Protein AF-A0A922SCB3-F1 (afdb_monomer_lite)

Sequence (216 aa):
MMEVDSVHSTIEQYIKPPIFAPSDYITRIRQARPQKPYDVKSIHYDFFLNFEEMESNLKSIRPGKKKGDPVVVDIRGLKYLSDGSVFYRLRHVDEWSVLPQRRNNQRNGLVSPNRLYRSPLKITESKFKHLQELKMFYPEGLREQIHWLNTTYDVKEIVITENGVPTLEDGLVDIVRLDYYKEYLEQVLLAINDGINVTGYTAWTLMDNFEWLGGY

Structure (mmCIF, N/CA/C/O backbone):
data_AF-A0A922SCB3-F1
#
_entry.id   AF-A0A922SCB3-F1
#
loop_
_atom_site.group_PDB
_atom_site.id
_atom_site.type_symbol
_atom_site.label_atom_id
_atom_site.label_alt_id
_atom_site.label_comp_id
_atom_site.label_asym_id
_atom_site.label_entity_id
_atom_site.label_seq_id
_atom_site.pdbx_PDB_ins_code
_atom_site.Cartn_x
_atom_site.Cartn_y
_atom_site.Cartn_z
_atom_site.occupancy
_atom_site.B_iso_or_equiv
_atom_site.auth_seq_id
_atom_site.auth_comp_id
_atom_site.auth_asym_id
_atom_site.auth_atom_id
_atom_site.pdbx_PDB_model_num
ATOM 1 N N . MET A 1 1 ? -8.878 -4.358 -12.048 1.00 32.03 1 MET A N 1
ATOM 2 C CA . MET A 1 1 ? -9.365 -5.616 -11.456 1.00 32.03 1 MET A CA 1
ATOM 3 C C . MET A 1 1 ? -8.122 -6.273 -10.898 1.00 32.03 1 MET A C 1
ATOM 5 O O . MET A 1 1 ? -7.275 -6.671 -11.681 1.00 32.03 1 MET A O 1
ATOM 9 N N . MET A 1 2 ? -7.920 -6.132 -9.592 1.00 29.28 2 MET A N 1
ATOM 10 C CA . MET A 1 2 ? -6.733 -6.599 -8.879 1.00 29.28 2 MET A CA 1
ATOM 11 C C . MET A 1 2 ? -7.151 -7.930 -8.257 1.00 29.28 2 MET A C 1
ATOM 13 O O . MET A 1 2 ? -8.033 -7.939 -7.401 1.00 29.28 2 MET A O 1
ATOM 17 N N . GLU A 1 3 ? -6.646 -9.039 -8.792 1.00 37.22 3 GLU A N 1
ATOM 18 C CA . GLU A 1 3 ? -6.777 -10.346 -8.149 1.00 37.22 3 GLU A CA 1
ATOM 19 C C . GLU A 1 3 ? -5.811 -10.346 -6.965 1.00 37.22 3 GLU A C 1
ATOM 21 O O . GLU A 1 3 ? -4.601 -10.215 -7.134 1.00 37.22 3 GLU A O 1
ATOM 26 N N . VAL A 1 4 ? -6.374 -10.371 -5.760 1.00 41.41 4 VAL A N 1
ATOM 27 C CA . VAL A 1 4 ? -5.630 -10.529 -4.513 1.00 41.41 4 VAL A CA 1
ATOM 28 C C . VAL A 1 4 ? -5.537 -12.031 -4.267 1.00 41.41 4 VAL A C 1
ATOM 30 O O . VAL A 1 4 ? -6.466 -12.629 -3.727 1.00 41.41 4 VAL A O 1
ATOM 33 N N . ASP A 1 5 ? -4.444 -12.648 -4.710 1.00 44.25 5 ASP A N 1
ATOM 34 C CA . ASP A 1 5 ? -4.124 -14.035 -4.370 1.00 44.25 5 ASP A CA 1
ATOM 35 C C . ASP A 1 5 ? -3.507 -14.065 -2.967 1.00 44.25 5 ASP A C 1
ATOM 37 O O . ASP A 1 5 ? -2.291 -14.036 -2.780 1.00 44.25 5 ASP A O 1
ATOM 41 N N . SER A 1 6 ? -4.370 -14.107 -1.950 1.00 41.56 6 SER A N 1
ATOM 42 C CA . SER A 1 6 ? -3.938 -14.415 -0.590 1.00 41.56 6 SER A CA 1
ATOM 43 C C . SER A 1 6 ? -3.593 -15.901 -0.507 1.00 41.56 6 SER A C 1
ATOM 45 O O . SER A 1 6 ? -4.468 -16.766 -0.447 1.00 41.56 6 SER A O 1
ATOM 47 N N . VAL A 1 7 ? -2.296 -16.204 -0.446 1.00 46.59 7 VAL A N 1
ATOM 48 C CA . VAL A 1 7 ? -1.763 -17.557 -0.196 1.00 46.59 7 VAL A CA 1
ATOM 49 C C . VAL A 1 7 ? -2.039 -18.029 1.254 1.00 46.59 7 VAL A C 1
ATOM 51 O O . VAL A 1 7 ? -1.611 -19.107 1.650 1.00 46.59 7 VAL A O 1
ATOM 54 N N . HIS A 1 8 ? -2.789 -17.257 2.053 1.00 39.66 8 HIS A N 1
ATOM 55 C CA . HIS A 1 8 ? -2.969 -17.458 3.498 1.00 39.66 8 HIS A CA 1
ATOM 56 C C . HIS A 1 8 ? -4.421 -17.698 3.939 1.00 39.66 8 HIS A C 1
ATOM 58 O O . HIS A 1 8 ? -4.745 -17.569 5.118 1.00 39.66 8 HIS A O 1
ATOM 64 N N . SER A 1 9 ? -5.313 -18.104 3.032 1.00 38.28 9 SER A N 1
ATOM 65 C CA . SER A 1 9 ? -6.638 -18.588 3.442 1.00 38.28 9 SER A CA 1
ATOM 66 C C . SER A 1 9 ? -6.521 -19.963 4.110 1.00 38.28 9 SER A C 1
ATOM 68 O O . SER A 1 9 ? -6.635 -21.001 3.457 1.00 38.28 9 SER A O 1
ATOM 70 N N . THR A 1 10 ? -6.298 -19.980 5.425 1.00 42.06 10 THR A N 1
ATOM 71 C CA . THR A 1 10 ? -6.393 -21.179 6.265 1.00 42.06 10 THR A CA 1
ATOM 72 C C . THR A 1 10 ? -7.851 -21.638 6.319 1.00 42.06 10 THR A C 1
ATOM 74 O O . THR A 1 10 ? -8.613 -21.282 7.213 1.00 42.06 10 THR A O 1
ATOM 77 N N . ILE A 1 11 ? -8.264 -22.421 5.325 1.00 40.19 11 ILE A N 1
ATOM 78 C CA . ILE A 1 11 ? -9.485 -23.220 5.388 1.00 40.19 11 ILE A CA 1
ATOM 79 C C . ILE A 1 11 ? -9.114 -24.507 6.122 1.00 40.19 11 ILE A C 1
ATOM 81 O O . ILE A 1 11 ? -8.539 -25.426 5.538 1.00 40.19 11 ILE A O 1
ATOM 85 N N . GLU A 1 12 ? -9.452 -24.590 7.409 1.00 40.84 12 GLU A N 1
ATOM 86 C CA . GLU A 1 12 ? -9.517 -25.875 8.102 1.00 40.84 12 GLU A CA 1
ATOM 87 C C . GLU A 1 12 ? -10.690 -26.681 7.529 1.00 40.84 12 GLU A C 1
ATOM 89 O O . GLU A 1 12 ? -11.824 -26.642 8.002 1.00 40.84 12 GLU A O 1
ATOM 94 N N . GLN A 1 13 ? -10.416 -27.428 6.466 1.0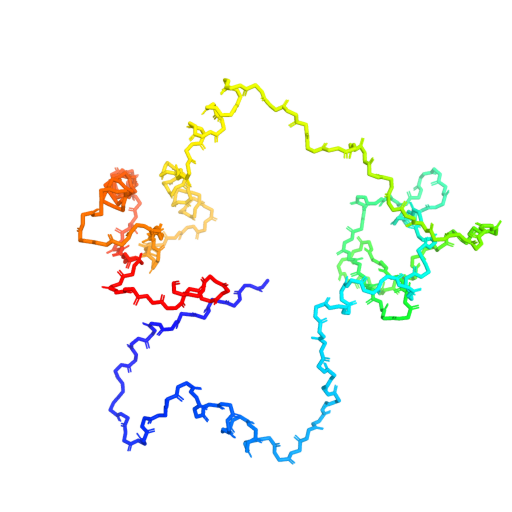0 41.62 13 GLN A N 1
ATOM 95 C CA . GLN A 1 13 ? -11.192 -28.606 6.118 1.00 41.62 13 GLN A CA 1
ATOM 96 C C . GLN A 1 13 ? -10.341 -29.830 6.442 1.00 41.62 13 GLN A C 1
ATOM 98 O O . GLN A 1 13 ? -9.153 -29.885 6.127 1.00 41.62 13 GLN A O 1
ATOM 103 N N . TYR A 1 14 ? -10.959 -30.845 7.044 1.00 49.03 14 TYR A N 1
ATOM 104 C CA . TYR A 1 14 ? -10.397 -32.192 7.103 1.00 49.03 14 TYR A CA 1
ATOM 105 C C . TYR A 1 14 ? -10.276 -32.740 5.669 1.00 49.03 14 TYR A C 1
ATOM 107 O O . TYR A 1 14 ? -11.168 -33.416 5.154 1.00 49.03 14 TYR A O 1
ATOM 115 N N . ILE A 1 15 ? -9.180 -32.402 4.994 1.00 45.28 15 ILE A N 1
ATOM 116 C CA . ILE A 1 15 ? -8.905 -32.756 3.604 1.00 45.28 15 ILE A CA 1
ATOM 117 C C . ILE A 1 15 ? -8.171 -34.103 3.604 1.00 45.28 15 ILE A C 1
ATOM 119 O O . ILE A 1 15 ? -7.000 -34.208 3.947 1.00 45.28 15 ILE A O 1
ATOM 123 N N . LYS A 1 16 ? -8.903 -35.163 3.238 1.00 55.91 16 LYS A N 1
ATOM 124 C CA . LYS A 1 16 ? -8.379 -36.517 2.991 1.00 55.91 16 LYS A CA 1
ATOM 125 C C . LYS A 1 16 ? -7.638 -36.757 1.648 1.00 55.91 16 LYS A C 1
ATOM 127 O O . LYS A 1 16 ? -7.129 -37.869 1.508 1.00 55.91 16 LYS A O 1
ATOM 132 N N . PRO A 1 17 ? -7.562 -35.864 0.635 1.00 62.84 17 PRO A N 1
ATOM 133 C CA . PRO A 1 17 ? -6.694 -36.112 -0.525 1.00 62.84 17 PRO A CA 1
ATOM 134 C C . PRO A 1 17 ? -5.213 -35.763 -0.271 1.00 62.84 17 PRO A C 1
ATOM 136 O O . PRO A 1 17 ? -4.902 -35.029 0.666 1.00 62.84 17 PRO A O 1
ATOM 139 N N . PRO A 1 18 ? -4.289 -36.283 -1.103 1.00 65.81 18 PRO A N 1
ATOM 140 C CA . PRO A 1 18 ? -2.866 -35.974 -0.998 1.00 65.81 18 PRO A CA 1
ATOM 141 C C . PRO A 1 18 ? -2.610 -34.472 -1.156 1.00 65.81 18 PRO A C 1
ATOM 143 O O . PRO A 1 18 ? -3.119 -33.835 -2.078 1.00 65.81 18 PRO A O 1
ATOM 146 N N . ILE A 1 19 ? -1.798 -33.931 -0.249 1.00 66.12 19 ILE A N 1
ATOM 147 C CA . ILE A 1 19 ? -1.272 -32.569 -0.318 1.00 66.12 19 ILE A CA 1
ATOM 148 C C . ILE A 1 19 ? -0.323 -32.506 -1.518 1.00 66.12 19 ILE A C 1
ATOM 150 O O . ILE A 1 19 ? 0.625 -33.286 -1.601 1.00 66.12 19 ILE A O 1
ATOM 154 N N . PHE A 1 20 ? -0.598 -31.599 -2.453 1.00 71.38 20 PHE A N 1
ATOM 155 C CA . PHE A 1 20 ? 0.234 -31.361 -3.631 1.00 71.38 20 PHE A CA 1
ATOM 156 C C . PHE A 1 20 ? 1.098 -30.123 -3.408 1.00 71.38 20 PHE A C 1
ATOM 158 O O . PHE A 1 20 ? 0.595 -29.086 -2.970 1.00 71.38 20 PHE A O 1
ATOM 165 N N . ALA A 1 21 ? 2.388 -30.220 -3.723 1.00 73.50 21 ALA A N 1
ATOM 166 C CA . ALA A 1 21 ? 3.291 -29.080 -3.660 1.00 73.50 21 ALA A CA 1
ATOM 167 C C . ALA A 1 21 ? 2.988 -28.092 -4.807 1.00 7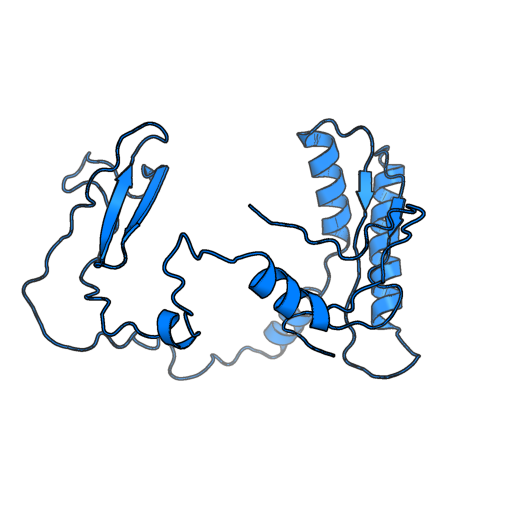3.50 21 ALA A C 1
ATOM 169 O O . ALA A 1 21 ? 2.479 -28.507 -5.852 1.00 73.50 21 ALA A O 1
ATOM 170 N N . PRO A 1 22 ? 3.346 -26.799 -4.688 1.00 62.66 22 PRO A N 1
ATOM 171 C CA . PRO A 1 22 ? 3.237 -25.825 -5.782 1.00 62.66 22 PRO A CA 1
ATOM 172 C C . PRO A 1 22 ? 3.839 -26.312 -7.115 1.00 62.66 22 PRO A C 1
ATOM 174 O O . PRO A 1 22 ? 3.299 -26.033 -8.185 1.00 62.66 22 PRO A O 1
ATOM 177 N N . SER A 1 23 ? 4.899 -27.127 -7.064 1.00 70.94 23 SER A N 1
ATOM 178 C CA . SER A 1 23 ? 5.498 -27.774 -8.240 1.00 70.94 23 SER A CA 1
ATOM 179 C C . SER A 1 23 ? 4.559 -28.753 -8.958 1.00 70.94 23 SER A C 1
ATOM 181 O O . SER A 1 23 ? 4.623 -28.894 -10.181 1.00 70.94 23 SER A O 1
ATOM 183 N N . ASP A 1 24 ? 3.655 -29.406 -8.229 1.00 73.38 24 ASP A N 1
ATOM 184 C CA . ASP A 1 24 ? 2.724 -30.400 -8.769 1.00 73.38 24 ASP A CA 1
ATOM 185 C C . ASP A 1 24 ? 1.542 -29.751 -9.510 1.00 73.38 24 ASP A C 1
ATOM 187 O O . ASP A 1 24 ? 0.961 -30.360 -10.418 1.00 73.38 24 ASP A O 1
ATOM 191 N N . TYR A 1 25 ? 1.203 -28.498 -9.179 1.00 65.94 25 TYR A N 1
ATOM 192 C CA . TYR A 1 25 ? 0.066 -27.781 -9.768 1.00 65.94 25 TYR A CA 1
ATOM 193 C C . TYR A 1 25 ? 0.217 -27.566 -11.274 1.00 65.94 25 TYR A C 1
ATOM 195 O O . TYR A 1 25 ? -0.754 -27.730 -12.014 1.00 65.94 25 TYR A O 1
ATOM 203 N N . ILE A 1 26 ? 1.427 -27.283 -11.766 1.00 69.50 26 ILE A N 1
ATOM 204 C CA . ILE A 1 26 ? 1.679 -27.093 -13.205 1.00 69.50 26 ILE A CA 1
ATOM 205 C C . ILE A 1 26 ? 1.314 -28.362 -13.983 1.00 69.50 26 ILE A C 1
ATOM 207 O O . ILE A 1 26 ? 0.630 -28.308 -15.010 1.00 69.50 26 ILE A O 1
ATOM 211 N N . THR A 1 27 ? 1.745 -29.517 -13.479 1.00 75.81 27 THR A N 1
ATOM 212 C CA . THR A 1 27 ? 1.485 -30.820 -14.097 1.00 75.81 27 THR A CA 1
ATOM 213 C C . THR A 1 27 ? -0.005 -31.143 -14.070 1.00 75.81 27 THR A C 1
ATOM 215 O O . THR A 1 27 ? -0.556 -31.580 -15.082 1.00 75.81 27 THR A O 1
ATOM 218 N N . ARG A 1 28 ? -0.691 -30.853 -12.959 1.00 75.12 28 ARG A N 1
ATOM 219 C CA . ARG A 1 28 ? -2.134 -31.088 -12.819 1.00 75.12 28 ARG A CA 1
ATOM 220 C C . ARG A 1 28 ? -2.979 -30.168 -13.690 1.00 75.12 28 ARG A C 1
ATOM 222 O O . ARG A 1 28 ? -3.885 -30.660 -14.351 1.00 75.12 28 ARG A O 1
ATOM 229 N N . ILE A 1 29 ? -2.656 -28.878 -13.778 1.00 67.06 29 ILE A N 1
ATOM 230 C CA . ILE A 1 29 ? -3.350 -27.924 -14.660 1.00 67.06 29 ILE A CA 1
ATOM 231 C C . ILE A 1 29 ? -3.194 -28.338 -16.129 1.00 67.06 29 ILE A C 1
ATOM 233 O O . ILE A 1 29 ? -4.140 -28.232 -16.911 1.00 67.06 29 ILE A O 1
ATOM 237 N N . ARG A 1 30 ? -2.019 -28.854 -16.509 1.00 65.88 30 ARG A N 1
ATOM 238 C CA . ARG A 1 30 ? -1.774 -29.390 -17.857 1.00 65.88 30 ARG A CA 1
ATOM 239 C C . ARG A 1 30 ? -2.559 -30.679 -18.119 1.00 65.88 30 ARG A C 1
ATOM 241 O O . ARG A 1 30 ? -3.146 -30.804 -19.187 1.00 65.88 30 ARG A O 1
ATOM 248 N N . GLN A 1 31 ? -2.608 -31.604 -17.159 1.00 75.19 31 GLN A N 1
ATOM 249 C CA . GLN A 1 31 ? -3.357 -32.866 -17.275 1.00 75.19 31 GLN A CA 1
ATOM 250 C C . GLN A 1 31 ? -4.880 -32.664 -17.261 1.00 75.19 31 GLN A C 1
ATOM 252 O O . GLN A 1 31 ? -5.597 -33.356 -17.977 1.00 75.19 31 GLN A O 1
ATOM 257 N N . ALA A 1 32 ? -5.376 -31.697 -16.488 1.00 70.50 32 ALA A N 1
ATOM 258 C CA . ALA A 1 32 ? -6.795 -31.357 -16.397 1.00 70.50 32 ALA A CA 1
ATOM 259 C C . ALA A 1 32 ? -7.334 -30.630 -17.644 1.00 70.50 32 ALA A C 1
ATOM 261 O O . ALA A 1 32 ? -8.543 -30.436 -17.757 1.00 70.50 32 ALA A O 1
ATOM 262 N N . ARG A 1 33 ? -6.469 -30.240 -18.595 1.00 66.38 33 ARG A N 1
ATOM 263 C CA . ARG A 1 33 ? -6.849 -29.600 -19.868 1.00 66.38 33 ARG A CA 1
ATOM 264 C C . ARG A 1 33 ? -6.588 -30.526 -21.070 1.00 66.38 33 ARG A C 1
ATOM 266 O O . ARG A 1 33 ? -5.654 -30.281 -21.834 1.00 66.38 33 ARG A O 1
ATOM 273 N N . PRO A 1 34 ? -7.408 -31.575 -21.277 1.00 61.41 34 PRO A N 1
ATOM 274 C CA . PRO A 1 34 ? -7.235 -32.526 -22.379 1.00 61.41 34 PRO A CA 1
ATOM 275 C C . PRO A 1 34 ? -7.519 -31.924 -23.765 1.00 61.41 34 PRO A C 1
ATOM 277 O O . PRO A 1 34 ? -6.973 -32.396 -24.757 1.00 61.41 34 PRO A O 1
ATOM 280 N N . GLN A 1 35 ? -8.321 -30.859 -23.850 1.00 66.81 35 GLN A N 1
ATOM 281 C CA . GLN A 1 35 ? -8.461 -30.045 -25.058 1.00 66.81 35 GLN A CA 1
ATOM 282 C C . GLN A 1 35 ? -8.060 -28.605 -24.754 1.00 66.81 35 GLN A C 1
ATOM 284 O O . GLN A 1 35 ? -8.399 -28.067 -23.700 1.00 66.81 35 GLN A O 1
ATOM 289 N N . LYS A 1 36 ? -7.324 -27.986 -25.681 1.00 65.25 36 LYS A N 1
ATOM 290 C CA . LYS A 1 36 ? -6.951 -26.570 -25.633 1.00 65.25 36 LYS A CA 1
ATOM 291 C C . LYS A 1 36 ? -7.960 -25.790 -26.489 1.00 65.25 36 LYS A C 1
ATOM 293 O O . LYS A 1 36 ? -7.750 -25.700 -27.693 1.00 65.25 36 LYS A O 1
ATOM 298 N N . PRO A 1 37 ? -9.052 -25.245 -25.919 1.00 63.94 37 PRO A N 1
ATOM 299 C CA . PRO A 1 37 ? -10.030 -24.462 -26.683 1.00 63.94 37 PRO A CA 1
ATOM 300 C C . PRO A 1 37 ? -9.473 -23.125 -27.198 1.00 63.94 37 PRO A C 1
ATOM 302 O O . PRO A 1 37 ? -10.139 -22.440 -27.969 1.00 63.94 37 PRO A O 1
ATOM 305 N N . TYR A 1 38 ? -8.260 -22.755 -26.783 1.00 55.78 38 TYR A N 1
ATOM 306 C CA . TYR A 1 38 ? -7.607 -21.506 -27.140 1.00 55.78 38 TYR A CA 1
ATOM 307 C C . TYR A 1 38 ? -6.194 -21.778 -27.651 1.00 55.78 38 TYR A C 1
ATOM 309 O O . TYR A 1 38 ? -5.462 -22.593 -27.080 1.00 55.78 38 TYR A O 1
ATOM 317 N N . ASP A 1 39 ? -5.811 -21.059 -28.702 1.00 64.19 39 ASP A N 1
ATOM 318 C CA . ASP A 1 39 ? -4.424 -20.962 -29.143 1.00 64.19 39 ASP A CA 1
ATOM 319 C C . ASP A 1 39 ? -3.660 -20.084 -28.140 1.00 64.19 39 ASP A C 1
ATOM 321 O O . ASP A 1 39 ? -3.868 -18.872 -28.062 1.00 64.19 39 ASP A O 1
ATOM 325 N N . VAL A 1 40 ? -2.841 -20.709 -27.291 1.00 53.09 40 VAL A N 1
ATOM 326 C CA . VAL A 1 40 ? -2.058 -20.009 -26.266 1.00 53.09 40 VAL A CA 1
ATOM 327 C C . VAL A 1 40 ? -0.682 -19.714 -26.837 1.00 53.09 40 VAL A C 1
ATOM 329 O O . VAL A 1 40 ? 0.163 -20.605 -26.934 1.00 53.09 40 VAL A O 1
ATOM 332 N N . LYS A 1 41 ? -0.444 -18.448 -27.176 1.00 68.31 41 LYS A N 1
ATOM 333 C CA . LYS A 1 41 ? 0.880 -17.955 -27.556 1.00 68.31 41 LYS A CA 1
ATOM 334 C C . LYS A 1 41 ? 1.613 -17.495 -26.301 1.00 68.31 41 LYS A C 1
ATOM 336 O O . LYS A 1 41 ? 1.152 -16.590 -25.612 1.00 68.31 41 LYS A O 1
ATOM 341 N N . SER A 1 42 ? 2.737 -18.133 -25.988 1.00 54.53 42 SER A N 1
ATOM 342 C CA . SER A 1 42 ? 3.625 -17.679 -24.919 1.00 54.53 42 SER A CA 1
ATOM 343 C C . SER A 1 42 ? 4.335 -16.412 -25.372 1.00 54.53 42 SER A C 1
ATOM 345 O O . SER A 1 42 ? 5.102 -16.427 -26.331 1.00 54.53 42 SER A O 1
ATOM 347 N N . ILE A 1 43 ? 4.040 -15.315 -24.687 1.00 60.88 43 ILE A N 1
ATOM 348 C CA . ILE A 1 43 ? 4.601 -14.002 -24.969 1.00 60.88 43 ILE A CA 1
ATOM 349 C C . ILE A 1 43 ? 5.812 -13.799 -24.051 1.00 60.88 43 ILE A C 1
ATOM 351 O O . ILE A 1 43 ? 5.693 -13.946 -22.838 1.00 60.88 43 ILE A O 1
ATOM 355 N N . HIS A 1 44 ? 6.975 -13.491 -24.625 1.00 68.44 44 HIS A N 1
ATOM 356 C CA . HIS A 1 44 ? 8.193 -13.161 -23.876 1.00 68.44 44 HIS A CA 1
ATOM 357 C C . HIS A 1 44 ? 8.282 -11.647 -23.631 1.00 68.44 44 HIS A C 1
ATOM 359 O O . HIS A 1 44 ? 7.632 -10.890 -24.346 1.00 68.44 44 HIS A O 1
ATOM 365 N N . TYR A 1 45 ? 9.086 -11.173 -22.670 1.00 56.34 45 TYR A N 1
ATOM 366 C CA . TYR A 1 45 ? 9.192 -9.728 -22.393 1.00 56.34 45 TYR A CA 1
ATOM 367 C C . TYR A 1 45 ? 9.616 -8.924 -23.640 1.00 56.34 45 TYR A C 1
ATOM 369 O O . TYR A 1 45 ? 9.130 -7.816 -23.858 1.00 56.34 45 TYR A O 1
ATOM 377 N N . ASP A 1 46 ? 10.425 -9.539 -24.508 1.00 66.69 46 ASP A N 1
ATOM 378 C CA . ASP A 1 46 ? 10.852 -8.991 -25.799 1.00 66.69 46 ASP A CA 1
ATOM 379 C C . ASP A 1 46 ? 9.684 -8.646 -26.727 1.00 66.69 46 ASP A C 1
ATOM 381 O O . ASP A 1 46 ? 9.801 -7.746 -27.548 1.00 66.69 46 ASP A O 1
ATOM 385 N N . PHE A 1 47 ? 8.531 -9.303 -26.586 1.00 68.69 47 PHE A N 1
ATOM 386 C CA . PHE A 1 47 ? 7.325 -8.949 -27.336 1.00 68.69 47 PHE A CA 1
ATOM 387 C C . PHE A 1 47 ? 6.833 -7.541 -26.998 1.00 68.69 47 PHE A C 1
ATOM 389 O O . PHE A 1 47 ? 6.418 -6.808 -27.887 1.00 68.69 47 PHE A O 1
ATOM 396 N N . PHE A 1 48 ? 6.909 -7.142 -25.726 1.00 54.16 48 PHE A N 1
ATOM 397 C CA . PHE A 1 48 ? 6.538 -5.792 -25.292 1.00 54.16 48 PHE A CA 1
ATOM 398 C C . PHE A 1 48 ? 7.605 -4.749 -25.650 1.00 54.16 48 PHE A C 1
ATOM 400 O O . PHE A 1 48 ? 7.343 -3.551 -25.564 1.00 54.16 48 PHE A O 1
ATOM 407 N N . LEU A 1 49 ? 8.801 -5.204 -26.036 1.00 58.19 49 LEU A N 1
ATOM 408 C CA . LEU A 1 49 ? 9.908 -4.371 -26.501 1.00 58.19 49 LEU A CA 1
ATOM 409 C C . LEU A 1 49 ? 10.038 -4.356 -28.031 1.00 58.19 49 LEU A C 1
ATOM 411 O O . LEU A 1 49 ? 10.765 -3.520 -28.570 1.00 58.19 49 LEU A O 1
ATOM 415 N N . ASN A 1 50 ? 9.336 -5.247 -28.737 1.00 58.44 50 ASN A N 1
ATOM 416 C CA . ASN A 1 50 ? 9.317 -5.297 -30.189 1.00 58.44 50 ASN A CA 1
ATOM 417 C C . ASN A 1 50 ? 8.339 -4.249 -30.734 1.00 58.44 50 ASN A C 1
ATOM 419 O O . ASN A 1 50 ? 7.166 -4.508 -30.995 1.00 58.44 50 ASN A O 1
ATOM 423 N N . PHE A 1 51 ? 8.863 -3.041 -30.914 1.00 57.25 51 PHE A N 1
ATOM 424 C CA . PHE A 1 51 ? 8.168 -1.937 -31.567 1.00 57.25 51 PHE A CA 1
ATOM 425 C C . PHE A 1 51 ? 8.368 -1.926 -33.091 1.00 57.25 51 PHE A C 1
ATOM 427 O O . PHE A 1 51 ? 7.953 -0.965 -33.735 1.00 57.25 51 PHE A O 1
ATOM 434 N N . GLU A 1 52 ? 9.000 -2.949 -33.683 1.00 57.38 52 GLU A N 1
ATOM 435 C CA . GLU A 1 52 ? 9.286 -2.985 -35.126 1.00 57.38 52 GLU A CA 1
ATOM 436 C C . GLU A 1 52 ? 7.998 -3.062 -35.957 1.00 57.38 52 GLU A C 1
ATOM 438 O O . GLU A 1 52 ? 7.911 -2.437 -37.013 1.00 57.38 52 GLU A O 1
ATOM 443 N N . GLU A 1 53 ? 6.972 -3.752 -35.444 1.00 52.00 53 GLU A N 1
ATOM 444 C CA . GLU A 1 53 ? 5.633 -3.824 -36.051 1.00 52.00 53 GLU A CA 1
ATOM 445 C C . GLU A 1 53 ? 4.702 -2.680 -35.619 1.00 52.00 53 GLU A C 1
ATOM 447 O O . GLU A 1 53 ? 3.650 -2.474 -36.229 1.00 52.00 53 GLU A O 1
ATOM 452 N N . MET A 1 54 ? 5.075 -1.885 -34.604 1.00 52.16 54 MET A N 1
ATOM 453 C CA . MET A 1 54 ? 4.385 -0.622 -34.341 1.00 52.16 54 MET A CA 1
ATOM 454 C C . MET A 1 54 ? 4.790 0.370 -35.432 1.00 52.16 54 MET A C 1
ATOM 456 O O . MET A 1 54 ? 5.661 1.221 -35.239 1.00 52.16 54 MET A O 1
ATOM 460 N N . GLU A 1 55 ? 4.091 0.316 -36.569 1.00 53.41 55 GLU A N 1
ATOM 461 C CA . GLU A 1 55 ? 3.959 1.449 -37.484 1.00 53.41 55 GLU A CA 1
ATOM 462 C C . GLU A 1 55 ? 3.312 2.617 -36.717 1.00 53.41 55 GLU A C 1
ATOM 464 O O . GLU A 1 55 ? 2.114 2.900 -36.788 1.00 53.41 55 GLU A O 1
ATOM 469 N N . SER A 1 56 ? 4.118 3.294 -35.906 1.00 54.94 56 SER A N 1
ATOM 470 C CA . SER A 1 56 ? 3.730 4.373 -35.010 1.00 54.94 56 SER A CA 1
ATOM 471 C C . SER A 1 56 ? 3.470 5.653 -35.806 1.00 54.94 56 SER A C 1
ATOM 473 O O . SER A 1 56 ? 4.198 6.637 -35.744 1.00 54.94 56 SER A O 1
ATOM 475 N N . ASN A 1 57 ? 2.365 5.665 -36.549 1.00 56.69 57 ASN A N 1
ATOM 476 C CA . ASN A 1 57 ? 1.859 6.856 -37.232 1.00 56.69 57 ASN A CA 1
ATOM 477 C C . ASN A 1 57 ? 0.714 7.550 -36.464 1.00 56.69 57 ASN A C 1
ATOM 479 O O . ASN A 1 57 ? 0.177 8.563 -36.919 1.00 56.69 57 ASN A O 1
ATOM 483 N N . LEU A 1 58 ? 0.350 7.066 -35.271 1.00 58.06 58 LEU A N 1
ATOM 484 C CA . LEU A 1 58 ? -0.648 7.697 -34.403 1.00 58.06 58 LEU A CA 1
ATOM 485 C C . LEU A 1 58 ? -0.026 8.832 -33.576 1.00 58.06 58 LEU A C 1
ATOM 487 O O . LEU A 1 58 ? 0.300 8.685 -32.405 1.00 58.06 58 LEU A O 1
ATOM 491 N N . LYS A 1 59 ? 0.096 10.017 -34.187 1.00 61.84 59 LYS A N 1
ATOM 492 C CA . LYS A 1 59 ? 0.522 11.247 -33.483 1.00 61.84 59 LYS A CA 1
ATOM 493 C C . LYS A 1 59 ? -0.501 11.766 -32.467 1.00 61.84 59 LYS A C 1
ATOM 495 O O . LYS A 1 59 ? -0.180 12.649 -31.677 1.00 61.84 59 LYS A O 1
ATOM 500 N N . SER A 1 60 ? -1.754 11.318 -32.541 1.00 72.69 60 SER A N 1
ATOM 501 C CA . SER A 1 60 ? -2.831 11.834 -31.701 1.00 72.69 60 SER A CA 1
ATOM 502 C C . SER A 1 60 ? -3.933 10.805 -31.510 1.00 72.69 60 SER A C 1
ATOM 504 O O . SER A 1 60 ? -4.348 10.155 -32.465 1.00 72.69 60 SER A O 1
ATOM 506 N N . ILE A 1 61 ? -4.445 10.737 -30.282 1.00 81.25 61 ILE A N 1
ATOM 507 C CA . ILE A 1 61 ? -5.640 9.972 -29.911 1.00 81.25 61 ILE A CA 1
ATOM 508 C C . ILE A 1 61 ? -6.914 10.824 -29.942 1.00 81.25 61 ILE A C 1
ATOM 510 O O . ILE A 1 61 ? -7.926 10.459 -29.356 1.00 81.25 61 ILE A O 1
ATOM 514 N N . ARG A 1 62 ? -6.874 11.997 -30.587 1.00 84.88 62 ARG A N 1
ATOM 515 C CA . ARG A 1 62 ? -8.018 12.907 -30.652 1.00 84.88 62 ARG A CA 1
ATOM 516 C C . ARG A 1 62 ? -9.117 12.333 -31.564 1.00 84.88 62 ARG A C 1
ATOM 518 O O . ARG A 1 62 ? -8.844 12.116 -32.744 1.00 84.88 62 ARG A O 1
ATOM 525 N N . PRO A 1 63 ? -10.360 12.176 -31.073 1.00 84.81 63 PRO A N 1
ATOM 526 C CA . PRO A 1 63 ? -11.482 11.717 -31.894 1.00 84.81 63 PRO A CA 1
ATOM 527 C C . PRO A 1 63 ? -11.888 12.710 -32.988 1.00 84.81 63 PRO A C 1
ATOM 529 O O . PRO A 1 63 ? -12.265 12.331 -34.092 1.00 84.81 63 PRO A O 1
ATOM 532 N N . GLY A 1 64 ? -11.825 14.000 -32.666 1.00 84.12 64 GLY A N 1
ATOM 533 C CA . GLY A 1 64 ? -12.253 15.093 -33.524 1.00 84.12 64 GLY A CA 1
ATOM 534 C C . GLY A 1 64 ? -11.199 15.625 -34.492 1.00 84.12 64 GLY A C 1
ATOM 535 O O . GLY A 1 64 ? -10.009 15.672 -34.176 1.00 84.12 64 GLY A O 1
ATOM 536 N N . LYS A 1 65 ? -11.645 16.119 -35.654 1.00 78.69 65 LYS A N 1
ATOM 537 C CA . LYS A 1 65 ? -10.793 16.748 -36.682 1.00 78.69 65 LYS A CA 1
ATOM 538 C C . LYS A 1 65 ? -10.888 18.276 -36.684 1.00 78.69 65 LYS A C 1
ATOM 540 O O . LYS A 1 65 ? -9.921 18.940 -37.053 1.00 78.69 65 LYS A O 1
ATOM 545 N N . LYS A 1 66 ? -12.031 18.841 -36.296 1.00 84.25 66 LYS A N 1
ATOM 546 C CA . LYS A 1 66 ? -12.331 20.279 -36.347 1.00 84.25 66 LYS A CA 1
ATOM 547 C C . LYS A 1 66 ? -12.510 20.873 -34.948 1.00 84.25 66 LYS A C 1
ATOM 549 O O . LYS A 1 66 ? -12.623 20.173 -33.943 1.00 84.25 66 LYS A O 1
ATOM 554 N N . LYS A 1 67 ? -12.494 22.206 -34.871 1.00 80.38 67 LYS A N 1
ATOM 555 C CA . LYS A 1 67 ? -12.849 22.938 -33.649 1.00 80.38 67 LYS A CA 1
ATOM 556 C C . LYS A 1 67 ? -14.331 22.682 -33.348 1.00 80.38 67 LYS A C 1
ATOM 558 O O . LYS A 1 67 ? -15.159 22.940 -34.212 1.00 80.38 67 LYS A O 1
ATOM 563 N N . GLY A 1 68 ? -14.632 22.180 -32.151 1.00 85.38 68 GLY A N 1
ATOM 564 C CA . GLY A 1 68 ? -15.980 21.761 -31.745 1.00 85.38 68 GLY A CA 1
ATOM 565 C C . GLY A 1 68 ? -16.204 20.246 -31.768 1.00 85.38 68 GLY A C 1
ATOM 566 O O . GLY A 1 68 ? -17.140 19.778 -31.133 1.00 85.38 68 GLY A O 1
ATOM 567 N N . ASP A 1 69 ? -15.331 19.478 -32.427 1.00 90.06 69 ASP A N 1
ATOM 568 C CA . ASP A 1 69 ? -15.391 18.017 -32.362 1.00 90.06 69 ASP A CA 1
ATOM 569 C C . ASP A 1 69 ? -14.849 17.495 -31.014 1.00 90.06 69 ASP A C 1
ATOM 571 O O . ASP A 1 69 ? -13.982 18.155 -30.419 1.00 90.06 69 ASP A O 1
ATOM 575 N N . PRO A 1 70 ? -15.250 16.277 -30.594 1.00 88.75 70 PRO A N 1
ATOM 576 C CA . PRO A 1 70 ? -14.789 15.659 -29.357 1.00 88.75 70 PRO A CA 1
ATOM 577 C C . PRO A 1 70 ? -13.264 15.596 -29.245 1.00 88.75 70 PRO A C 1
ATOM 579 O O . PRO A 1 70 ? -12.527 15.327 -30.206 1.00 88.75 70 PRO A O 1
ATOM 582 N N . VAL A 1 71 ? -12.780 15.866 -28.045 1.00 90.50 71 VAL A N 1
ATOM 583 C CA . VAL A 1 71 ? -11.364 15.911 -27.696 1.00 90.50 71 VAL A CA 1
ATOM 584 C C . VAL A 1 71 ? -10.984 14.701 -26.847 1.00 90.50 71 VAL A C 1
ATOM 586 O O . VAL A 1 71 ? -11.812 13.866 -26.498 1.00 90.50 71 VAL A O 1
ATOM 589 N N . VAL A 1 72 ? -9.695 14.567 -26.541 1.00 87.94 72 VAL A N 1
ATOM 590 C CA . VAL A 1 72 ? -9.156 13.399 -25.823 1.00 87.94 72 VAL A CA 1
ATOM 591 C C . VAL A 1 72 ? -9.852 13.174 -24.474 1.00 87.94 72 VAL A C 1
ATOM 593 O O . VAL A 1 72 ? -10.087 12.032 -24.094 1.00 87.94 72 VAL A O 1
ATOM 596 N N . VAL A 1 73 ? -10.246 14.249 -23.782 1.00 89.62 73 VAL A N 1
ATOM 597 C CA . VAL A 1 73 ? -10.939 14.171 -22.483 1.00 89.62 73 VAL A CA 1
ATOM 598 C C . VAL A 1 73 ? -12.371 13.631 -22.573 1.00 89.62 73 VAL A C 1
ATOM 600 O O . VAL A 1 73 ? -12.933 13.223 -21.557 1.00 89.62 73 VAL A O 1
ATOM 603 N N . ASP A 1 74 ? -12.957 13.570 -23.770 1.00 91.62 74 ASP A N 1
ATOM 604 C CA . ASP A 1 74 ? -14.313 13.052 -23.987 1.00 91.62 74 ASP A CA 1
ATOM 605 C C . ASP A 1 74 ? -14.336 11.526 -24.177 1.00 91.62 74 ASP A C 1
ATOM 607 O O . ASP A 1 74 ? -15.400 10.913 -24.224 1.00 91.62 74 ASP A O 1
ATOM 611 N N . ILE A 1 75 ? -13.170 10.883 -24.279 1.00 91.94 75 ILE A N 1
ATOM 612 C CA . ILE A 1 75 ? -13.066 9.438 -24.493 1.00 91.94 75 ILE A CA 1
ATOM 613 C C . ILE A 1 75 ? -13.447 8.686 -23.210 1.00 91.94 75 ILE A C 1
ATOM 615 O O . ILE A 1 75 ? -13.027 9.038 -22.106 1.00 91.94 75 ILE A O 1
ATOM 619 N N . ARG A 1 76 ? -14.238 7.618 -23.355 1.00 93.94 76 ARG A N 1
ATOM 620 C CA . ARG A 1 76 ? -14.666 6.720 -22.261 1.00 93.94 76 ARG A CA 1
ATOM 621 C C . ARG A 1 76 ? -14.240 5.267 -22.464 1.00 93.94 76 ARG A C 1
ATOM 623 O O . ARG A 1 76 ? -14.473 4.416 -21.608 1.00 93.94 76 ARG A O 1
ATOM 630 N N . GLY A 1 77 ? -13.610 4.962 -23.593 1.00 90.62 77 GLY A N 1
ATOM 631 C CA . GLY A 1 77 ? -12.961 3.680 -23.828 1.00 90.62 77 GLY A CA 1
ATOM 632 C C . GLY A 1 77 ? -12.048 3.729 -25.041 1.00 90.62 77 GLY A C 1
ATOM 633 O O . GLY A 1 77 ? -12.374 4.386 -26.030 1.00 90.62 77 GLY A O 1
ATOM 634 N N . LEU A 1 78 ? -10.935 3.005 -24.951 1.00 90.38 78 LEU A N 1
ATOM 635 C CA . LEU A 1 78 ? -10.014 2.730 -26.048 1.00 90.38 78 LEU 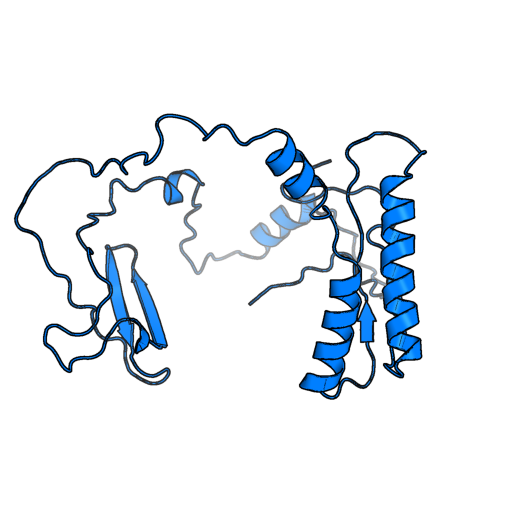A CA 1
ATOM 636 C C . LEU A 1 78 ? -9.851 1.219 -26.193 1.00 90.38 78 LEU A C 1
ATOM 638 O O . LEU A 1 78 ? -9.780 0.502 -25.196 1.00 90.38 78 LEU A O 1
ATOM 642 N N . LYS A 1 79 ? -9.794 0.749 -27.435 1.00 87.62 79 LYS A N 1
ATOM 643 C CA . LYS A 1 79 ? -9.517 -0.646 -27.773 1.00 87.62 79 LYS A CA 1
ATOM 644 C C . LYS A 1 79 ? -8.417 -0.678 -28.821 1.00 87.62 79 LYS A C 1
ATOM 646 O O . LYS A 1 79 ? -8.550 -0.053 -29.871 1.00 87.62 79 LYS A O 1
ATOM 651 N N . TYR A 1 80 ? -7.349 -1.399 -28.511 1.00 81.75 80 TYR A N 1
ATOM 652 C CA . TYR A 1 80 ? -6.213 -1.635 -29.393 1.00 81.75 80 TYR A CA 1
ATOM 653 C C . TYR A 1 80 ? -6.259 -3.080 -29.890 1.00 81.75 80 TYR A C 1
ATOM 655 O O . TYR A 1 80 ? -6.531 -3.990 -29.105 1.00 81.75 80 TYR A O 1
ATOM 663 N N . LEU A 1 81 ? -6.024 -3.283 -31.181 1.00 77.12 81 LEU A N 1
ATOM 664 C CA . LEU A 1 81 ? -5.866 -4.599 -31.790 1.00 77.12 81 LEU A CA 1
ATOM 665 C C . LEU A 1 81 ? -4.404 -4.804 -32.202 1.00 77.12 81 LEU A C 1
ATOM 667 O O . LEU A 1 81 ? -3.684 -3.847 -32.477 1.00 77.12 81 LEU A O 1
ATOM 671 N N . SER A 1 82 ? -3.961 -6.062 -32.248 1.00 62.19 82 SER A N 1
ATOM 672 C CA . SER A 1 82 ? -2.576 -6.428 -32.584 1.00 62.19 82 SER A CA 1
ATOM 673 C C . SER A 1 82 ? -2.155 -6.040 -34.005 1.00 62.19 82 SER A C 1
ATOM 675 O O . SER A 1 82 ? -0.971 -6.038 -34.300 1.00 62.19 82 SER A O 1
ATOM 677 N N . ASP A 1 83 ? -3.107 -5.703 -34.875 1.00 69.56 83 ASP A N 1
ATOM 678 C CA . ASP A 1 83 ? -2.877 -5.181 -36.226 1.00 69.56 83 ASP A CA 1
ATOM 679 C C . ASP A 1 83 ? -2.585 -3.662 -36.254 1.00 69.56 83 ASP A C 1
ATOM 681 O O . ASP A 1 83 ? -2.459 -3.077 -37.327 1.00 69.56 83 ASP A O 1
ATOM 685 N N . GLY A 1 84 ? -2.530 -3.000 -35.090 1.00 69.50 84 GLY A N 1
ATOM 686 C CA . GLY A 1 84 ? -2.315 -1.555 -34.969 1.00 69.50 84 GLY A CA 1
ATOM 687 C C . GLY A 1 84 ? -3.589 -0.708 -35.080 1.00 69.50 84 GLY A C 1
ATOM 688 O O . GLY A 1 84 ? -3.529 0.525 -34.986 1.00 69.50 84 GLY A O 1
ATOM 689 N N . SER A 1 85 ? -4.759 -1.330 -35.253 1.00 78.25 85 SER A N 1
ATOM 690 C CA . SER A 1 85 ? -6.040 -0.627 -35.302 1.00 78.25 85 SER A CA 1
ATOM 691 C C . SER A 1 85 ? -6.453 -0.139 -33.911 1.00 78.25 85 SER A C 1
ATOM 693 O O . SER A 1 85 ? -6.464 -0.891 -32.933 1.00 78.25 85 SER A O 1
ATOM 695 N N . VAL A 1 86 ? -6.855 1.133 -33.824 1.00 85.25 86 VAL A N 1
ATOM 696 C CA . VAL A 1 86 ? -7.328 1.757 -32.580 1.00 85.25 86 VAL A CA 1
ATOM 697 C C . VAL A 1 86 ? -8.782 2.162 -32.728 1.00 85.25 86 VAL A C 1
ATOM 699 O O . VAL A 1 86 ? -9.158 2.818 -33.698 1.00 85.25 86 VAL A O 1
ATOM 702 N N . PHE A 1 87 ? -9.589 1.810 -31.736 1.00 91.06 87 PHE A N 1
ATOM 703 C CA . PHE A 1 87 ? -10.993 2.176 -31.636 1.00 91.06 87 PHE A CA 1
ATOM 704 C C . PHE A 1 87 ? -11.237 2.986 -30.367 1.00 91.06 87 PHE A C 1
ATOM 706 O O . PHE A 1 87 ? -10.542 2.817 -29.363 1.00 91.06 87 PHE A O 1
ATOM 713 N N . TYR A 1 88 ? -12.251 3.842 -30.401 1.00 93.19 88 TYR A N 1
ATOM 714 C CA . TYR A 1 88 ? -12.675 4.663 -29.278 1.00 93.19 88 TYR A CA 1
ATOM 715 C C . TYR A 1 88 ? -14.198 4.665 -29.131 1.00 93.19 88 TYR A C 1
ATOM 717 O O . TYR A 1 88 ? -14.935 4.338 -30.062 1.00 93.19 88 TYR A O 1
ATOM 725 N N . ARG A 1 89 ? -14.663 5.073 -27.951 1.00 94.94 89 ARG A N 1
ATOM 726 C CA . ARG A 1 89 ? -16.069 5.391 -27.680 1.00 94.94 89 ARG A CA 1
ATOM 727 C C . ARG A 1 89 ? -16.173 6.582 -26.735 1.00 94.94 89 ARG A C 1
ATOM 729 O O . ARG A 1 89 ? -15.317 6.753 -25.862 1.00 94.94 89 ARG A O 1
ATOM 736 N N . LEU A 1 90 ? -17.206 7.401 -26.912 1.00 92.50 90 LEU A N 1
ATOM 737 C CA . LEU A 1 90 ? -17.428 8.622 -26.123 1.00 92.50 90 LEU A CA 1
ATOM 738 C C . LEU A 1 90 ? -18.375 8.391 -24.942 1.00 92.50 90 LEU A C 1
ATOM 740 O O . LEU A 1 90 ? -18.339 9.130 -23.966 1.00 92.50 90 LEU A O 1
ATOM 744 N N . ARG A 1 91 ? -19.187 7.331 -24.984 1.00 91.50 91 ARG A N 1
ATOM 745 C CA . ARG A 1 91 ? -19.957 6.831 -23.839 1.00 91.50 91 ARG A CA 1
ATOM 746 C C . ARG A 1 91 ? -19.652 5.357 -23.619 1.00 91.50 91 ARG A C 1
ATOM 748 O O . ARG A 1 91 ? -19.275 4.639 -24.541 1.00 91.50 91 ARG A O 1
ATOM 755 N N . HIS A 1 92 ? -19.845 4.881 -22.393 1.00 86.62 92 HIS A N 1
ATOM 756 C CA . HIS A 1 92 ? -19.583 3.481 -22.037 1.00 86.62 92 HIS A CA 1
ATOM 757 C C . HIS A 1 92 ? -20.492 2.472 -22.759 1.00 86.62 92 HIS A C 1
ATOM 759 O O . HIS A 1 92 ? -20.153 1.294 -22.806 1.00 86.62 92 HIS A O 1
ATOM 765 N N . VAL A 1 93 ? -21.614 2.925 -23.322 1.00 92.25 93 VAL A N 1
ATOM 766 C CA . VAL A 1 93 ? -22.599 2.090 -24.029 1.00 92.25 93 VAL A CA 1
ATOM 767 C C . VAL A 1 93 ? -22.492 2.164 -25.551 1.00 92.25 93 VAL A C 1
ATOM 769 O O . VAL A 1 93 ? -23.158 1.397 -26.235 1.00 92.25 93 VAL A O 1
ATOM 772 N N . ASP A 1 94 ? -21.684 3.082 -26.087 1.00 91.50 94 ASP A N 1
ATOM 773 C CA . ASP A 1 94 ? -21.567 3.244 -27.535 1.00 91.50 94 ASP A CA 1
ATOM 774 C C . ASP A 1 94 ? -20.782 2.084 -28.158 1.00 91.50 94 ASP A C 1
ATOM 776 O O . ASP A 1 94 ? -19.862 1.523 -27.544 1.00 91.50 94 ASP A O 1
ATOM 780 N N . GLU A 1 95 ? -21.115 1.775 -29.412 1.00 94.94 95 GLU A N 1
ATOM 781 C CA . GLU A 1 95 ? -20.311 0.886 -30.241 1.00 94.94 95 GLU A CA 1
ATOM 782 C C . GLU A 1 95 ? -18.916 1.473 -30.501 1.00 94.94 95 GLU A C 1
ATOM 784 O O . GLU A 1 95 ? -18.690 2.688 -30.507 1.00 94.94 95 GLU A O 1
ATOM 789 N N . TRP A 1 96 ? -17.954 0.580 -30.725 1.00 93.44 96 TRP A N 1
ATOM 790 C CA . TRP A 1 96 ? -16.573 0.951 -31.000 1.00 93.44 96 TRP A CA 1
ATOM 791 C C . TRP A 1 96 ? -16.456 1.656 -32.350 1.00 93.44 96 TRP A C 1
ATOM 793 O O . TRP A 1 96 ? -16.683 1.060 -33.398 1.00 93.44 96 TRP A O 1
ATOM 803 N N . SER A 1 97 ? -16.028 2.914 -32.327 1.00 91.38 97 SER A N 1
ATOM 804 C CA . SER A 1 97 ? -15.736 3.689 -33.531 1.00 91.38 97 SER A CA 1
ATOM 805 C C . SER A 1 97 ? -14.246 3.653 -33.842 1.00 91.38 97 SER A C 1
ATOM 807 O O . SER A 1 97 ? -13.418 3.736 -32.938 1.00 91.38 97 SER A O 1
ATOM 809 N N . VAL A 1 98 ? -13.879 3.556 -35.119 1.00 88.31 98 VAL A N 1
ATOM 810 C CA . VAL A 1 98 ? -12.469 3.603 -35.536 1.00 88.31 98 VAL A CA 1
ATOM 811 C C . VAL A 1 98 ? -11.891 4.978 -35.207 1.00 88.31 98 VAL A C 1
ATOM 813 O O . VAL A 1 98 ? -12.449 6.008 -35.596 1.00 88.31 98 VAL A O 1
ATOM 816 N N . LEU A 1 99 ? -10.761 5.006 -34.501 1.00 85.75 99 LEU A N 1
ATOM 817 C CA . LEU A 1 99 ? -10.055 6.242 -34.200 1.00 85.75 99 LEU A CA 1
ATOM 818 C C . LEU A 1 99 ? -9.492 6.829 -35.504 1.00 85.75 99 LEU A C 1
ATOM 820 O O . LEU A 1 99 ? -8.795 6.120 -36.237 1.00 85.75 99 LEU A O 1
ATOM 824 N N . PRO A 1 100 ? -9.746 8.111 -35.820 1.00 79.62 100 PRO A N 1
ATOM 825 C CA . PRO A 1 100 ? -9.248 8.693 -37.057 1.00 79.62 100 PRO A CA 1
ATOM 826 C C . PRO A 1 100 ? -7.717 8.747 -37.061 1.00 79.62 100 PRO A C 1
ATOM 828 O O . PRO A 1 100 ? -7.103 9.602 -36.426 1.00 79.62 100 PRO A O 1
ATOM 831 N N . GLN A 1 101 ? -7.085 7.857 -37.821 1.00 69.50 101 GLN A N 1
ATOM 832 C CA . GLN A 1 101 ? -5.641 7.884 -38.014 1.00 69.50 101 GLN A CA 1
ATOM 833 C C . GLN A 1 101 ? -5.269 8.991 -39.006 1.00 69.50 101 GLN A C 1
ATOM 835 O O . GLN A 1 101 ? -5.733 9.018 -40.149 1.00 69.50 101 GLN A O 1
ATOM 840 N N . ARG A 1 102 ? -4.395 9.914 -38.598 1.00 62.06 102 ARG A N 1
ATOM 841 C CA . ARG A 1 102 ? -3.776 10.863 -39.528 1.00 62.06 102 ARG A CA 1
ATOM 842 C C . ARG A 1 102 ? -2.555 10.191 -40.157 1.00 62.06 102 ARG A C 1
ATOM 844 O O . ARG A 1 102 ? -1.460 10.303 -39.619 1.00 62.06 102 ARG A O 1
ATOM 851 N N . ARG A 1 103 ? -2.744 9.497 -41.287 1.00 53.66 103 ARG A N 1
ATOM 852 C CA . ARG A 1 103 ? -1.625 8.942 -42.071 1.00 53.66 103 ARG A CA 1
ATOM 853 C C . ARG A 1 103 ? -0.665 10.067 -42.458 1.00 53.66 103 ARG A C 1
ATOM 855 O O . ARG A 1 103 ? -1.078 11.063 -43.053 1.00 53.66 103 ARG A O 1
ATOM 862 N N . ASN A 1 104 ? 0.603 9.914 -42.099 1.00 52.25 104 ASN A N 1
ATOM 863 C CA . ASN A 1 104 ? 1.665 10.810 -42.522 1.00 52.25 104 ASN A CA 1
ATOM 864 C C . ASN A 1 104 ? 2.313 10.191 -43.767 1.00 52.25 104 ASN A C 1
ATOM 866 O O . ASN A 1 104 ? 2.928 9.13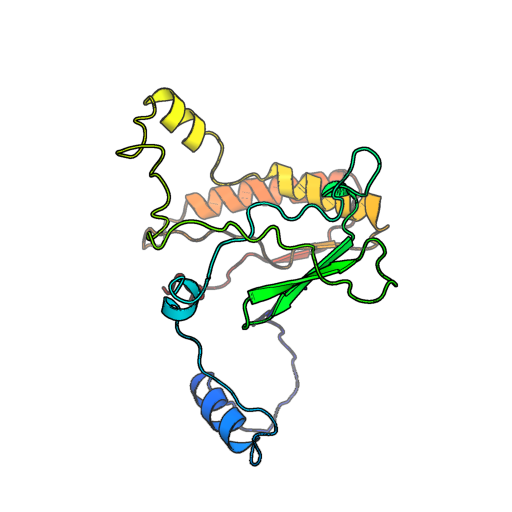4 -43.677 1.00 52.25 104 ASN A O 1
ATOM 870 N N . ASN A 1 105 ? 2.189 10.827 -44.932 1.00 51.22 105 ASN A N 1
ATOM 871 C CA . ASN A 1 105 ? 3.019 10.464 -46.081 1.00 51.22 105 ASN A CA 1
ATOM 872 C C . ASN A 1 105 ? 4.411 11.075 -45.850 1.00 51.22 105 ASN A C 1
ATOM 874 O O . ASN A 1 105 ? 4.592 12.228 -46.226 1.00 51.22 105 ASN A O 1
ATOM 878 N N . GLN A 1 106 ? 5.316 10.356 -45.163 1.00 50.19 106 GLN A N 1
ATOM 879 C CA . GLN A 1 106 ? 6.788 10.543 -45.009 1.00 50.19 106 GLN A CA 1
ATOM 880 C C . GLN A 1 106 ? 7.223 10.046 -43.612 1.00 50.19 106 GLN A C 1
ATOM 882 O O . GLN A 1 106 ? 6.555 10.385 -42.636 1.00 50.19 106 GLN A O 1
ATOM 887 N N . ARG A 1 107 ? 8.328 9.321 -43.377 1.00 46.53 107 ARG A N 1
ATOM 888 C CA . ARG A 1 107 ? 9.448 8.733 -44.151 1.00 46.53 107 ARG A CA 1
ATOM 889 C C . ARG A 1 107 ? 9.859 7.457 -43.387 1.00 46.53 107 ARG A C 1
ATOM 891 O O . ARG A 1 107 ? 9.771 7.464 -42.164 1.00 46.53 107 ARG A O 1
ATOM 898 N N . ASN A 1 108 ? 10.362 6.434 -44.083 1.00 45.81 108 ASN A N 1
ATOM 899 C CA . ASN A 1 108 ? 11.004 5.251 -43.490 1.00 45.81 108 ASN A CA 1
ATOM 900 C C . ASN A 1 108 ? 12.228 5.663 -42.660 1.00 45.81 108 ASN A C 1
ATOM 902 O O . ASN A 1 108 ? 13.339 5.759 -43.177 1.00 45.81 108 ASN A O 1
ATOM 906 N N . GLY A 1 109 ? 12.024 5.949 -41.383 1.00 54.59 109 GLY A N 1
ATOM 907 C CA . GLY A 1 109 ? 13.090 6.200 -40.432 1.00 54.59 109 GLY A CA 1
ATOM 908 C C . GLY A 1 109 ? 12.617 5.761 -39.063 1.00 54.59 109 GLY A C 1
ATOM 909 O O . GLY A 1 109 ? 11.589 6.245 -38.594 1.00 54.59 109 GLY A O 1
ATOM 910 N N . LEU A 1 110 ? 13.360 4.833 -38.460 1.00 48.22 110 LEU A N 1
ATOM 911 C CA . LEU A 1 110 ? 13.204 4.405 -37.074 1.00 48.22 110 LEU A CA 1
ATOM 912 C C . LEU A 1 110 ? 13.002 5.643 -36.192 1.00 48.22 110 LEU A C 1
ATOM 914 O O . LEU A 1 110 ? 13.879 6.508 -36.115 1.00 48.22 110 LEU A O 1
ATOM 918 N N . VAL A 1 111 ? 11.837 5.756 -35.553 1.00 52.88 111 VAL A N 1
ATOM 919 C CA . VAL A 1 111 ? 11.613 6.780 -34.532 1.00 52.88 111 VAL A CA 1
ATOM 920 C C . VAL A 1 111 ? 12.365 6.322 -33.291 1.00 52.88 111 VAL A C 1
ATOM 922 O O . VAL A 1 111 ? 11.812 5.668 -32.415 1.00 52.88 111 VAL A O 1
ATOM 925 N N . SER A 1 112 ? 13.652 6.645 -33.221 1.00 54.53 112 SER A N 1
ATOM 926 C CA . SER A 1 112 ? 14.390 6.528 -31.971 1.00 54.53 112 SER A CA 1
ATOM 927 C C . SER A 1 112 ? 13.824 7.579 -31.014 1.00 54.53 112 SER A C 1
ATOM 929 O O . SER A 1 112 ? 13.873 8.769 -31.347 1.00 54.53 112 SER A O 1
ATOM 931 N N . PRO A 1 113 ? 13.264 7.203 -29.849 1.00 52.09 113 PRO A N 1
ATOM 932 C CA . PRO A 1 113 ? 12.843 8.187 -28.866 1.00 52.09 113 PRO A CA 1
ATOM 933 C C . PRO A 1 113 ? 14.040 9.081 -28.542 1.00 52.09 113 PRO A C 1
ATOM 935 O O . PRO A 1 113 ? 15.116 8.604 -28.176 1.00 52.09 113 PRO A O 1
ATOM 938 N N . ASN A 1 114 ? 13.872 10.392 -28.713 1.00 62.25 114 ASN A N 1
ATOM 939 C CA . ASN A 1 114 ? 14.921 11.333 -28.357 1.00 62.25 114 ASN A CA 1
ATOM 940 C C . ASN A 1 114 ? 15.130 11.250 -26.851 1.00 62.25 114 ASN A C 1
ATOM 942 O O . ASN A 1 114 ? 14.273 11.660 -26.066 1.00 62.25 114 ASN A O 1
ATOM 946 N N . ARG A 1 115 ? 16.285 10.723 -26.445 1.00 54.38 115 ARG A N 1
ATOM 947 C CA . ARG A 1 115 ? 16.712 10.737 -25.052 1.00 54.38 115 ARG A CA 1
ATOM 948 C C . ARG A 1 115 ? 16.797 12.205 -24.620 1.00 54.38 115 ARG A C 1
ATOM 950 O O . ARG A 1 115 ? 17.723 12.907 -25.018 1.00 54.38 115 ARG A O 1
ATOM 957 N N . LEU A 1 116 ? 15.817 12.675 -23.840 1.00 70.00 116 LEU A N 1
ATOM 958 C CA . LEU A 1 116 ? 15.738 14.076 -23.391 1.00 70.00 116 LEU A CA 1
ATOM 959 C C . LEU A 1 116 ? 17.001 14.505 -22.628 1.00 70.00 116 LEU A C 1
ATOM 961 O O . LEU A 1 116 ? 17.387 15.670 -22.669 1.00 70.00 116 LEU A O 1
ATOM 965 N N . TYR A 1 117 ? 17.676 13.545 -21.988 1.00 74.06 117 TYR A N 1
ATOM 966 C CA . TYR A 1 117 ? 18.917 13.750 -21.253 1.00 74.06 117 TYR A CA 1
ATOM 967 C C . TYR A 1 117 ? 19.977 12.730 -21.674 1.00 74.06 117 TYR A C 1
ATOM 969 O O . TYR A 1 117 ? 19.709 11.534 -21.750 1.00 74.06 117 TYR A O 1
ATOM 977 N N . ARG A 1 118 ? 21.211 13.185 -21.919 1.00 77.94 118 ARG A N 1
ATOM 978 C CA . ARG A 1 118 ? 22.342 12.317 -22.317 1.00 77.94 118 ARG A CA 1
ATOM 979 C C . ARG A 1 118 ? 22.788 11.360 -21.202 1.00 77.94 118 ARG A C 1
ATOM 981 O O . ARG A 1 118 ? 23.384 10.326 -21.482 1.00 77.94 118 ARG A O 1
ATOM 988 N N . SER A 1 119 ? 22.472 11.697 -19.958 1.00 79.06 119 SER A N 1
ATOM 989 C CA . SER A 1 119 ? 22.753 10.937 -18.742 1.00 79.06 119 SER A CA 1
ATOM 990 C C . SER A 1 119 ? 21.719 11.310 -17.672 1.00 79.06 119 SER A C 1
ATOM 992 O O . SER A 1 119 ? 21.046 12.334 -17.828 1.00 79.06 119 SER A O 1
ATOM 994 N N . PRO A 1 120 ? 21.592 10.537 -16.580 1.00 67.56 120 PRO A N 1
ATOM 995 C CA . PRO A 1 120 ? 20.825 10.960 -15.413 1.00 67.56 120 PRO A CA 1
ATOM 996 C C . PRO A 1 120 ? 21.242 12.367 -14.969 1.00 67.56 120 PRO A C 1
ATOM 998 O O . PRO A 1 120 ? 22.433 12.698 -14.960 1.00 67.56 120 PRO A O 1
ATOM 1001 N N . LEU A 1 121 ? 20.263 13.211 -14.643 1.00 82.12 121 LEU A N 1
ATOM 1002 C CA . LEU A 1 121 ? 20.538 14.540 -14.107 1.00 82.12 121 LEU A CA 1
ATOM 1003 C C . LEU A 1 121 ? 21.155 14.392 -12.717 1.00 82.12 121 LEU A C 1
ATOM 1005 O O . LEU A 1 121 ? 20.621 13.679 -11.869 1.00 82.12 121 LEU A O 1
ATOM 1009 N N . LYS A 1 122 ? 22.268 15.088 -12.475 1.00 83.88 122 LYS A N 1
ATOM 1010 C CA . LYS A 1 122 ? 22.851 15.167 -11.136 1.00 83.88 122 LYS A CA 1
ATOM 1011 C C . LYS A 1 122 ? 21.895 15.960 -10.247 1.00 83.88 122 LYS A C 1
ATOM 1013 O O . LYS A 1 122 ? 21.634 17.132 -10.510 1.00 83.88 122 LYS A O 1
ATOM 1018 N N . ILE A 1 123 ? 21.356 15.311 -9.224 1.00 84.81 123 ILE A N 1
ATOM 1019 C CA . ILE A 1 123 ? 20.610 15.982 -8.158 1.00 84.81 123 ILE A CA 1
ATOM 1020 C C . ILE A 1 123 ? 21.588 16.491 -7.096 1.00 84.81 123 ILE A C 1
ATOM 1022 O O . ILE A 1 123 ? 22.689 15.961 -6.951 1.00 84.81 123 ILE A O 1
ATOM 1026 N N . THR A 1 124 ? 21.204 17.547 -6.381 1.00 92.19 124 THR A N 1
ATOM 1027 C CA . THR A 1 124 ? 21.996 18.064 -5.260 1.00 92.19 124 THR A CA 1
ATOM 1028 C C . THR A 1 124 ? 21.944 17.093 -4.083 1.00 92.19 124 THR A C 1
ATOM 1030 O O . THR A 1 124 ? 20.951 16.387 -3.909 1.00 92.19 124 THR A O 1
ATOM 1033 N N . GLU A 1 125 ? 22.978 17.093 -3.237 1.00 80.69 125 GLU A N 1
ATOM 1034 C CA . GLU A 1 125 ? 23.012 16.268 -2.019 1.00 80.69 125 GLU A CA 1
ATOM 1035 C C . GLU A 1 125 ? 21.818 16.566 -1.095 1.00 80.69 125 GLU A C 1
ATOM 1037 O O . GLU A 1 125 ? 21.238 15.650 -0.525 1.00 80.69 125 GLU A O 1
ATOM 1042 N N . SER A 1 126 ? 21.376 17.828 -1.022 1.00 80.56 126 SER A N 1
ATOM 1043 C CA . SER A 1 126 ? 20.182 18.217 -0.260 1.00 80.56 126 SER A CA 1
ATOM 1044 C C . SER A 1 126 ? 18.884 17.683 -0.859 1.00 80.56 126 SER A C 1
ATOM 1046 O O . SER A 1 126 ? 18.016 17.244 -0.121 1.00 80.56 126 SER A O 1
ATOM 1048 N N . LYS A 1 127 ? 18.737 17.678 -2.191 1.00 78.81 127 LYS A N 1
ATOM 1049 C CA . LYS A 1 127 ? 17.553 17.120 -2.857 1.00 78.81 127 LYS A CA 1
ATOM 1050 C C . LYS A 1 127 ? 17.533 15.603 -2.731 1.00 78.81 127 LYS A C 1
ATOM 1052 O O . LYS A 1 127 ? 16.465 15.036 -2.566 1.00 78.81 127 LYS A O 1
ATOM 1057 N N . PHE A 1 128 ? 18.697 14.960 -2.793 1.00 76.38 128 PHE A N 1
ATOM 1058 C CA . PHE A 1 128 ? 18.835 13.542 -2.486 1.00 76.38 128 PHE A CA 1
ATOM 1059 C C . PHE A 1 128 ? 18.412 13.261 -1.040 1.00 76.38 128 PHE A C 1
ATOM 1061 O O . PHE A 1 128 ? 17.500 12.471 -0.849 1.00 76.38 128 PHE A O 1
ATOM 1068 N N . LYS A 1 129 ? 18.969 13.973 -0.051 1.00 69.00 129 LYS A N 1
ATOM 1069 C CA . LYS A 1 129 ? 18.576 13.847 1.363 1.00 69.00 129 LYS A CA 1
ATOM 1070 C C . LYS A 1 129 ? 17.087 14.123 1.591 1.00 69.00 129 LYS A C 1
ATOM 1072 O O . LYS A 1 129 ? 16.431 13.278 2.170 1.00 69.00 129 LYS A O 1
ATOM 1077 N N . HIS A 1 130 ? 16.512 15.185 1.025 1.00 68.00 130 HIS A N 1
ATOM 1078 C CA . HIS A 1 130 ? 15.067 15.448 1.092 1.00 68.00 130 HIS A CA 1
ATOM 1079 C C . HIS A 1 130 ? 14.216 14.353 0.425 1.00 68.00 130 HIS A C 1
ATOM 1081 O O . HIS A 1 130 ? 13.113 14.090 0.878 1.00 68.00 130 HIS A O 1
ATOM 1087 N N . LEU A 1 131 ? 14.693 13.709 -0.648 1.00 63.94 131 LEU A N 1
ATOM 1088 C CA . LEU A 1 131 ? 14.013 12.564 -1.274 1.00 63.94 131 LEU A CA 1
ATOM 1089 C C . LEU A 1 131 ? 14.135 11.276 -0.450 1.00 63.94 131 LEU A C 1
ATOM 1091 O O . LEU A 1 131 ? 13.299 10.399 -0.608 1.00 63.94 131 LEU A O 1
ATOM 1095 N N . GLN A 1 132 ? 15.160 11.164 0.397 1.00 58.66 132 GLN A N 1
ATOM 1096 C CA . GLN A 1 132 ? 15.300 10.079 1.372 1.00 58.66 132 GLN A CA 1
ATOM 1097 C C . GLN A 1 132 ? 14.514 10.367 2.671 1.00 58.66 132 GLN A C 1
ATOM 1099 O O . GLN A 1 132 ? 14.005 9.445 3.297 1.00 58.66 132 GLN A O 1
ATOM 1104 N N . GLU A 1 133 ? 14.378 11.640 3.060 1.00 57.16 133 GLU A N 1
ATOM 1105 C CA . GLU A 1 133 ? 13.556 12.122 4.185 1.00 57.16 133 GLU A CA 1
ATOM 1106 C C . GLU A 1 133 ? 12.057 12.179 3.849 1.00 57.16 133 GLU A C 1
ATOM 1108 O O . GLU A 1 133 ? 11.218 12.117 4.748 1.00 57.16 133 GLU A O 1
ATOM 1113 N N . LEU A 1 134 ? 11.704 12.248 2.560 1.00 57.84 134 LEU A N 1
ATOM 1114 C CA . LEU A 1 134 ? 10.398 11.851 2.032 1.00 57.84 134 LEU A CA 1
ATOM 1115 C C . LEU A 1 134 ? 10.263 10.339 2.258 1.00 57.84 134 LEU A C 1
ATOM 1117 O O . LEU A 1 134 ? 10.545 9.550 1.361 1.00 57.84 134 LEU A O 1
ATOM 1121 N N . LYS A 1 135 ? 9.957 9.974 3.509 1.00 55.25 135 LYS A N 1
ATOM 1122 C CA . LYS A 1 135 ? 10.064 8.638 4.100 1.00 55.25 135 LYS A CA 1
ATOM 1123 C C . LYS A 1 135 ? 9.767 7.510 3.102 1.00 55.25 135 LYS A C 1
ATOM 1125 O O . LYS A 1 135 ? 8.753 7.526 2.408 1.00 55.25 135 LYS A O 1
ATOM 1130 N N . MET A 1 136 ? 10.580 6.453 3.157 1.00 64.50 136 MET A N 1
ATOM 1131 C CA . MET A 1 136 ? 10.289 5.164 2.508 1.00 64.50 136 MET A CA 1
ATOM 1132 C C . MET A 1 136 ? 8.913 4.595 2.919 1.00 64.50 136 MET A C 1
ATOM 1134 O O . MET A 1 136 ? 8.353 3.766 2.207 1.00 64.50 136 MET A O 1
ATOM 1138 N N . PHE A 1 137 ? 8.345 5.079 4.034 1.00 80.12 137 PHE A N 1
ATOM 1139 C CA . PHE A 1 137 ? 7.058 4.671 4.589 1.00 80.12 137 PHE A CA 1
ATOM 1140 C C . PHE A 1 137 ? 6.225 5.879 5.025 1.00 80.12 137 PHE A C 1
ATOM 1142 O O . PHE A 1 137 ? 6.752 6.802 5.634 1.00 80.12 137 PHE A O 1
ATOM 1149 N N . TYR A 1 138 ? 4.913 5.854 4.793 1.00 90.19 138 TYR A N 1
ATOM 1150 C CA . TYR A 1 138 ? 4.000 6.930 5.191 1.00 90.19 138 TYR A CA 1
ATOM 1151 C C . TYR A 1 138 ? 2.900 6.387 6.119 1.00 90.19 138 TYR A C 1
ATOM 1153 O O . TYR A 1 138 ? 1.802 6.084 5.644 1.00 90.19 138 TYR A O 1
ATOM 1161 N N . PRO A 1 139 ? 3.194 6.208 7.425 1.00 93.38 139 PRO A N 1
ATOM 1162 C CA . PRO A 1 139 ? 2.253 5.629 8.384 1.00 93.38 139 PRO A CA 1
ATOM 1163 C C . PRO A 1 139 ? 0.924 6.381 8.442 1.00 93.38 139 PRO A C 1
ATOM 1165 O O . PRO A 1 139 ? -0.135 5.757 8.485 1.00 93.38 139 PRO A O 1
ATOM 1168 N N . GLU A 1 140 ? 0.955 7.716 8.423 1.00 94.31 140 GLU A N 1
ATOM 1169 C CA . GLU A 1 140 ? -0.241 8.561 8.491 1.00 94.31 140 GLU A CA 1
ATOM 1170 C C . GLU A 1 140 ? -1.215 8.246 7.346 1.00 94.31 140 GLU A C 1
ATOM 1172 O O . GLU A 1 140 ? -2.432 8.256 7.542 1.00 94.31 140 GLU A O 1
ATOM 1177 N N . GLY A 1 141 ? -0.685 7.849 6.184 1.00 94.12 141 GLY A N 1
ATOM 1178 C CA . GLY A 1 141 ? -1.472 7.412 5.036 1.00 94.12 141 GLY A CA 1
ATOM 1179 C C . GLY A 1 141 ? -2.351 6.190 5.315 1.00 94.12 141 GLY A C 1
ATOM 1180 O O . GLY A 1 141 ? -3.435 6.090 4.741 1.00 94.12 141 GLY A O 1
ATOM 1181 N N . LEU A 1 142 ? -1.950 5.287 6.222 1.00 96.38 142 LEU A N 1
ATOM 1182 C CA . LEU A 1 142 ? -2.805 4.168 6.636 1.00 96.38 142 LEU A CA 1
ATOM 1183 C C . LEU A 1 142 ? -4.047 4.680 7.377 1.00 96.38 142 LEU A C 1
ATOM 1185 O O . LEU A 1 142 ? -5.162 4.263 7.065 1.00 96.38 142 LEU A O 1
ATOM 1189 N N . ARG A 1 143 ? -3.888 5.612 8.323 1.00 96.75 143 ARG A N 1
ATOM 1190 C CA . ARG A 1 143 ? -5.024 6.203 9.051 1.00 96.75 143 ARG A CA 1
ATOM 1191 C C . ARG A 1 143 ? -5.926 7.009 8.124 1.00 96.75 143 ARG A C 1
ATOM 1193 O O . ARG A 1 143 ? -7.146 6.884 8.216 1.00 96.75 143 ARG A O 1
ATOM 1200 N N . GLU A 1 144 ? -5.348 7.782 7.207 1.00 96.88 144 GLU A N 1
ATOM 1201 C CA . GLU A 1 144 ? -6.114 8.490 6.175 1.00 96.88 144 GLU A CA 1
ATOM 1202 C C . GLU A 1 144 ? -6.931 7.517 5.315 1.00 96.88 144 GLU A C 1
ATOM 1204 O O . GLU A 1 144 ? -8.112 7.761 5.060 1.00 96.88 144 GLU A O 1
ATOM 1209 N N . GLN A 1 145 ? -6.347 6.380 4.924 1.00 96.44 145 GLN A N 1
ATOM 1210 C CA . GLN A 1 145 ? -7.046 5.343 4.165 1.00 96.44 145 GLN A CA 1
ATOM 1211 C C . GLN A 1 145 ? -8.180 4.697 4.974 1.00 96.44 145 GLN A C 1
ATOM 1213 O O . GLN A 1 145 ? -9.278 4.531 4.442 1.00 96.44 145 GLN A O 1
ATOM 1218 N N . ILE A 1 146 ? -7.954 4.377 6.253 1.00 97.12 146 ILE A N 1
ATOM 1219 C CA . ILE A 1 146 ? -8.987 3.846 7.160 1.00 97.12 146 ILE A CA 1
ATOM 1220 C C . ILE A 1 146 ? -10.151 4.841 7.279 1.00 97.12 146 ILE A C 1
ATOM 1222 O O . ILE A 1 146 ? -11.316 4.458 7.142 1.00 97.12 146 ILE A O 1
ATOM 1226 N N . HIS A 1 147 ? -9.850 6.128 7.469 1.00 96.38 147 HIS A N 1
ATOM 1227 C CA . HIS A 1 147 ? -10.862 7.177 7.560 1.00 96.38 147 HIS A CA 1
ATOM 1228 C C . HIS A 1 147 ? -11.640 7.340 6.249 1.00 96.38 147 HIS A C 1
ATOM 1230 O O . HIS A 1 147 ? -12.871 7.434 6.254 1.00 96.38 147 HIS A O 1
ATOM 1236 N N . TRP A 1 148 ? -10.941 7.328 5.112 1.00 96.75 148 TRP A N 1
ATOM 1237 C CA . TRP A 1 148 ? -11.560 7.400 3.792 1.00 96.75 148 TRP A CA 1
ATOM 1238 C C . TRP A 1 148 ? -12.493 6.214 3.532 1.00 96.75 148 TRP A C 1
ATOM 1240 O O . TRP A 1 148 ? -13.618 6.422 3.077 1.00 96.75 148 TRP A O 1
ATOM 1250 N N . LEU A 1 149 ? -12.077 4.986 3.861 1.00 95.50 149 LEU A N 1
ATOM 1251 C CA . LEU A 1 149 ? -12.919 3.795 3.728 1.00 95.50 149 LEU A CA 1
ATOM 1252 C C . LEU A 1 149 ? -14.188 3.921 4.574 1.00 95.50 149 LEU A C 1
ATOM 1254 O O . LEU A 1 149 ? -15.291 3.774 4.047 1.00 95.50 149 LEU A O 1
ATOM 1258 N N . ASN A 1 150 ? -14.031 4.252 5.857 1.00 94.06 150 ASN A N 1
ATOM 1259 C CA . ASN A 1 150 ? -15.139 4.382 6.798 1.00 94.06 150 ASN A CA 1
ATOM 1260 C C . ASN A 1 150 ? -16.158 5.447 6.354 1.00 94.06 150 ASN A C 1
ATOM 1262 O O . ASN A 1 150 ? -17.360 5.198 6.358 1.00 94.06 150 ASN A O 1
ATOM 1266 N N . THR A 1 151 ? -15.681 6.615 5.914 1.00 94.00 151 THR A N 1
ATOM 1267 C CA . THR A 1 151 ? -16.539 7.735 5.485 1.00 94.00 151 THR A CA 1
ATOM 1268 C C . THR A 1 151 ? -17.180 7.527 4.114 1.00 94.00 151 THR A C 1
ATOM 1270 O O . THR A 1 151 ? -18.299 7.983 3.890 1.00 94.00 151 THR A O 1
ATOM 1273 N N . THR A 1 152 ? -16.497 6.847 3.192 1.00 96.25 152 THR A N 1
ATOM 1274 C CA . THR A 1 152 ? -16.976 6.672 1.812 1.00 96.25 152 THR A CA 1
ATOM 1275 C C . THR A 1 152 ? -17.956 5.509 1.681 1.00 96.25 152 THR A C 1
ATOM 1277 O O . THR A 1 152 ? -18.885 5.589 0.877 1.00 96.25 152 THR A O 1
ATOM 1280 N N . TYR A 1 153 ? -17.753 4.428 2.442 1.00 92.12 153 TYR A N 1
ATOM 1281 C CA . TYR A 1 153 ? -18.464 3.161 2.234 1.00 92.12 153 TYR A CA 1
ATOM 1282 C C . TYR A 1 153 ? -19.314 2.690 3.423 1.00 92.12 153 TYR A C 1
ATOM 1284 O O . TYR A 1 153 ? -19.842 1.584 3.349 1.00 92.12 153 TYR A O 1
ATOM 1292 N N . ASP A 1 154 ? -19.469 3.494 4.485 1.00 88.12 154 ASP A N 1
ATOM 1293 C CA . ASP A 1 154 ? -20.235 3.130 5.697 1.00 88.12 154 ASP A CA 1
ATOM 1294 C C . ASP A 1 154 ? -19.821 1.750 6.247 1.00 88.12 154 ASP A C 1
ATOM 1296 O O . ASP A 1 154 ? -20.616 0.821 6.427 1.00 88.12 154 ASP A O 1
ATOM 1300 N N . VAL A 1 155 ? -18.506 1.577 6.406 1.00 90.62 155 VAL A N 1
ATOM 1301 C CA . VAL A 1 155 ? -17.901 0.285 6.735 1.00 90.62 155 VAL A CA 1
ATOM 1302 C C . VAL A 1 155 ? -18.175 -0.055 8.199 1.00 90.62 155 VAL A C 1
ATOM 1304 O O . VAL A 1 155 ? -17.801 0.686 9.100 1.00 90.62 155 VAL A O 1
ATOM 1307 N N . LYS A 1 156 ? -18.797 -1.212 8.449 1.00 91.94 156 LYS A N 1
ATOM 1308 C CA . LYS A 1 156 ? -19.128 -1.660 9.815 1.00 91.94 156 LYS A CA 1
ATOM 1309 C C . LYS A 1 156 ? -17.920 -2.141 10.612 1.00 91.94 156 LYS A C 1
ATOM 1311 O O . LYS A 1 156 ? -17.946 -2.085 11.837 1.00 91.94 156 LYS A O 1
ATOM 1316 N N . GLU A 1 157 ? -16.917 -2.675 9.928 1.00 96.19 157 GLU A N 1
ATOM 1317 C CA . GLU A 1 157 ? -15.743 -3.307 10.523 1.00 96.19 157 GLU A CA 1
ATOM 1318 C C . GLU A 1 157 ? -14.584 -3.291 9.524 1.00 96.19 157 GLU A C 1
ATOM 1320 O O . GLU A 1 157 ? -14.771 -3.598 8.345 1.00 96.19 157 GLU A O 1
ATOM 1325 N N . ILE A 1 158 ? -13.389 -2.944 10.000 1.00 96.69 158 ILE A N 1
ATOM 1326 C CA . ILE A 1 158 ? -12.152 -2.944 9.219 1.00 96.69 158 ILE A CA 1
ATOM 1327 C C . ILE A 1 158 ? -11.157 -3.915 9.857 1.00 96.69 158 ILE A C 1
ATOM 1329 O O . ILE A 1 158 ? -10.892 -3.865 11.056 1.00 96.69 158 ILE A O 1
ATOM 1333 N N . VAL A 1 159 ? -10.560 -4.765 9.023 1.00 97.44 159 VAL A N 1
ATOM 1334 C CA . VAL A 1 159 ? -9.447 -5.646 9.389 1.00 97.44 159 VAL A CA 1
ATOM 1335 C C . VAL A 1 159 ? -8.296 -5.372 8.432 1.00 97.44 159 VAL A C 1
ATOM 1337 O O . VAL A 1 159 ? -8.472 -5.426 7.215 1.00 97.44 159 VAL A O 1
ATOM 1340 N N . ILE A 1 160 ? -7.119 -5.071 8.976 1.00 97.56 160 ILE A N 1
ATOM 1341 C CA . ILE A 1 160 ? -5.899 -4.880 8.189 1.00 97.56 160 ILE A CA 1
ATOM 1342 C C . ILE A 1 160 ? -5.287 -6.255 7.963 1.00 97.56 160 ILE A C 1
ATOM 1344 O O . ILE A 1 160 ? -4.723 -6.833 8.887 1.00 97.56 160 ILE A O 1
ATOM 1348 N N . THR A 1 161 ? -5.443 -6.785 6.751 1.00 96.25 161 THR A N 1
ATOM 1349 C CA . THR A 1 161 ? -5.053 -8.162 6.417 1.00 96.25 161 THR A CA 1
ATOM 1350 C C . THR A 1 161 ? -3.569 -8.316 6.093 1.00 96.25 161 THR A C 1
ATOM 1352 O O . THR A 1 161 ? -3.018 -9.401 6.267 1.00 96.25 161 THR A O 1
ATOM 1355 N N . GLU A 1 162 ? -2.904 -7.259 5.634 1.00 94.56 162 GLU A N 1
ATOM 1356 C CA . GLU A 1 162 ? -1.472 -7.279 5.329 1.00 94.56 162 GLU A CA 1
ATOM 1357 C C . GLU A 1 162 ? -0.869 -5.895 5.584 1.00 94.56 162 GLU A C 1
ATOM 1359 O O . GLU A 1 162 ? -1.352 -4.882 5.072 1.00 94.56 162 GLU A O 1
ATOM 1364 N N . ASN A 1 163 ? 0.197 -5.841 6.379 1.00 96.25 163 ASN A N 1
ATOM 1365 C CA . ASN A 1 163 ? 1.030 -4.655 6.534 1.00 96.25 163 ASN A CA 1
ATOM 1366 C C . ASN A 1 163 ? 2.437 -5.076 6.956 1.00 96.25 163 ASN A C 1
ATOM 1368 O O . ASN A 1 163 ? 2.573 -5.897 7.856 1.00 96.25 163 ASN A O 1
ATOM 1372 N N . GLY A 1 164 ? 3.474 -4.545 6.314 1.00 93.69 164 GLY A N 1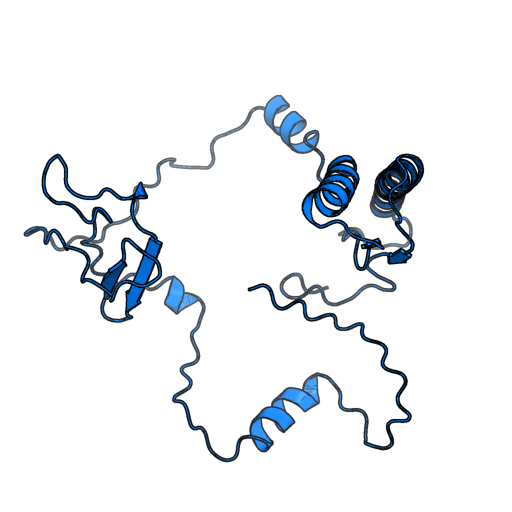
ATOM 1373 C CA . GLY A 1 164 ? 4.841 -4.970 6.583 1.00 93.69 164 GLY A CA 1
ATOM 1374 C C . GLY A 1 164 ? 5.869 -4.343 5.654 1.00 93.69 164 GLY A C 1
ATOM 1375 O O . GLY A 1 164 ? 5.534 -3.593 4.736 1.00 93.69 164 GLY A O 1
ATOM 1376 N N . VAL A 1 165 ? 7.134 -4.663 5.915 1.00 92.06 165 VAL A N 1
ATOM 1377 C CA . VAL A 1 165 ? 8.288 -4.127 5.192 1.00 92.06 165 VAL A CA 1
ATOM 1378 C C . VAL A 1 165 ? 9.357 -5.214 4.994 1.00 92.06 165 VAL A C 1
ATOM 1380 O O . VAL A 1 165 ? 9.719 -5.899 5.964 1.00 92.06 165 VAL A O 1
ATOM 1383 N N . PRO A 1 166 ? 9.887 -5.382 3.765 1.00 88.62 166 PRO A N 1
ATOM 1384 C CA . PRO A 1 166 ? 11.039 -6.242 3.525 1.00 88.62 166 PRO A CA 1
ATOM 1385 C C . PRO A 1 166 ? 12.318 -5.572 4.039 1.00 88.62 166 PRO A C 1
ATOM 1387 O O . PRO A 1 166 ? 12.491 -4.358 3.912 1.00 88.62 166 PRO A O 1
ATOM 1390 N N . THR A 1 167 ? 13.234 -6.361 4.590 1.00 83.56 167 THR A N 1
ATOM 1391 C CA . THR A 1 167 ? 14.579 -5.901 4.947 1.00 83.56 167 THR A CA 1
ATOM 1392 C C . THR A 1 167 ? 15.593 -6.660 4.107 1.00 83.56 167 THR A C 1
ATOM 1394 O O . THR A 1 167 ? 15.400 -7.829 3.802 1.00 83.56 167 THR A O 1
ATOM 1397 N N . LEU A 1 168 ? 16.630 -5.955 3.651 1.00 79.38 168 LEU A N 1
ATOM 1398 C CA . LEU A 1 168 ? 17.705 -6.533 2.836 1.00 79.38 168 LEU A CA 1
ATOM 1399 C C . LEU A 1 168 ? 18.902 -6.972 3.688 1.00 79.38 168 LEU A C 1
ATOM 1401 O O . LEU A 1 168 ? 19.858 -7.535 3.164 1.00 79.38 168 LEU A O 1
ATOM 1405 N N . GLU A 1 169 ? 18.892 -6.626 4.975 1.00 76.06 169 GLU A N 1
ATOM 1406 C CA . GLU A 1 169 ? 19.950 -6.988 5.907 1.00 76.06 169 GLU A CA 1
ATOM 1407 C C . GLU A 1 169 ? 19.618 -8.333 6.549 1.00 76.06 169 GLU A C 1
ATOM 1409 O O . GLU A 1 169 ? 18.584 -8.481 7.198 1.00 76.06 169 GLU A O 1
ATOM 1414 N N . ASP A 1 170 ? 20.519 -9.299 6.386 1.00 72.69 170 ASP A N 1
ATOM 1415 C CA . ASP A 1 170 ? 20.413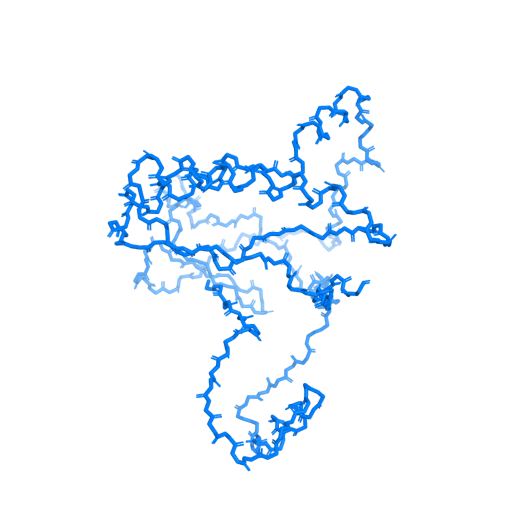 -10.591 7.054 1.00 72.69 170 ASP A CA 1
ATOM 1416 C C . ASP A 1 170 ? 20.648 -10.441 8.563 1.00 72.69 170 ASP A C 1
ATOM 1418 O O . ASP A 1 170 ? 21.635 -9.845 9.007 1.00 72.69 170 ASP A O 1
ATOM 1422 N N . GLY A 1 171 ? 19.794 -11.070 9.370 1.00 82.06 171 GLY A N 1
ATOM 1423 C CA . GLY A 1 171 ? 20.013 -11.209 10.807 1.00 82.06 171 GLY A CA 1
ATOM 1424 C C . GLY A 1 171 ? 18.761 -11.019 11.652 1.00 82.06 171 GLY A C 1
ATOM 1425 O O . GLY A 1 171 ? 17.681 -10.702 11.174 1.00 82.06 171 GLY A O 1
ATOM 1426 N N . LEU A 1 172 ? 18.918 -11.228 12.960 1.00 87.62 172 LEU A N 1
ATOM 1427 C CA . LEU A 1 172 ? 17.819 -11.115 13.928 1.00 87.62 172 LEU A CA 1
ATOM 1428 C C . LEU A 1 172 ? 17.584 -9.677 14.416 1.00 87.62 172 LEU A C 1
ATOM 1430 O O . LEU A 1 172 ? 16.603 -9.415 15.111 1.00 87.62 172 LEU A O 1
ATOM 1434 N N . VAL A 1 173 ? 18.504 -8.757 14.122 1.00 89.62 173 VAL A N 1
ATOM 1435 C CA . VAL A 1 173 ? 18.435 -7.367 14.586 1.00 89.62 173 VAL A CA 1
ATOM 1436 C C . VAL A 1 173 ? 17.704 -6.538 13.539 1.00 89.62 173 VAL A C 1
ATOM 1438 O O . VAL A 1 173 ? 18.320 -5.902 12.694 1.00 89.62 173 VAL A O 1
ATOM 1441 N N . ASP A 1 174 ? 16.375 -6.552 13.610 1.00 88.19 174 ASP A N 1
ATOM 1442 C CA . ASP A 1 174 ? 15.515 -5.907 12.620 1.00 88.19 174 ASP A CA 1
ATOM 1443 C C . ASP A 1 174 ? 14.851 -4.631 13.169 1.00 88.19 174 ASP A C 1
ATOM 1445 O O . ASP A 1 174 ? 13.666 -4.581 13.506 1.00 88.19 174 ASP A O 1
ATOM 1449 N N . ILE A 1 175 ? 15.665 -3.584 13.330 1.00 88.38 175 ILE A N 1
ATOM 1450 C CA . ILE A 1 175 ? 15.213 -2.302 13.899 1.00 88.38 175 ILE A CA 1
ATOM 1451 C C . ILE A 1 175 ? 14.293 -1.558 12.926 1.00 88.38 175 ILE A C 1
ATOM 1453 O O . ILE A 1 175 ? 13.338 -0.914 13.350 1.00 88.38 175 ILE A O 1
ATOM 1457 N N . VAL A 1 176 ? 14.524 -1.700 11.618 1.00 87.56 176 VAL A N 1
ATOM 1458 C CA . VAL A 1 176 ? 13.722 -1.027 10.587 1.00 87.56 176 VAL A CA 1
ATOM 1459 C C . VAL A 1 176 ? 12.280 -1.536 10.588 1.00 87.56 176 VAL A C 1
ATOM 1461 O O . VAL A 1 176 ? 11.358 -0.720 10.610 1.00 87.56 176 VAL A O 1
ATOM 1464 N N . ARG A 1 177 ? 12.049 -2.860 10.609 1.00 91.62 177 ARG A N 1
ATOM 1465 C CA . ARG A 1 177 ? 10.688 -3.415 10.690 1.00 91.62 177 ARG A CA 1
ATOM 1466 C C . ARG A 1 177 ? 10.053 -3.147 12.049 1.00 91.62 177 ARG A C 1
ATOM 1468 O O . ARG A 1 177 ? 8.844 -2.937 12.110 1.00 91.62 177 ARG A O 1
ATOM 1475 N N . LEU A 1 178 ? 10.843 -3.116 13.125 1.00 91.94 178 LEU A N 1
ATOM 1476 C CA . LEU A 1 178 ? 10.344 -2.752 14.452 1.00 91.94 178 LEU A CA 1
ATOM 1477 C C . LEU A 1 178 ? 9.784 -1.322 14.473 1.00 91.94 178 LEU A C 1
ATOM 1479 O O . LEU A 1 178 ? 8.640 -1.123 14.887 1.00 91.94 178 LEU A O 1
ATOM 1483 N N . ASP A 1 179 ? 10.563 -0.342 14.010 1.00 91.00 179 ASP A N 1
ATOM 1484 C CA . ASP A 1 179 ? 10.137 1.059 13.960 1.00 91.00 179 ASP A CA 1
ATOM 1485 C C . ASP A 1 179 ? 8.964 1.246 12.990 1.00 91.00 179 ASP A C 1
ATOM 1487 O O . ASP A 1 179 ? 7.995 1.928 13.325 1.00 91.00 179 ASP A O 1
ATOM 1491 N N . TYR A 1 180 ? 8.982 0.556 11.843 1.00 93.44 180 TYR A N 1
ATOM 1492 C CA . TYR A 1 180 ? 7.854 0.512 10.912 1.00 93.44 180 TYR A CA 1
ATOM 1493 C C . TYR A 1 180 ? 6.563 0.071 11.611 1.00 93.44 180 TYR A C 1
ATOM 1495 O O . TYR A 1 180 ? 5.565 0.790 11.586 1.00 93.44 180 TYR A O 1
ATOM 1503 N N . TYR A 1 181 ? 6.570 -1.084 12.282 1.00 96.44 181 TYR A N 1
ATOM 1504 C CA . TYR A 1 181 ? 5.367 -1.584 12.945 1.00 96.44 181 TYR A CA 1
ATOM 1505 C C . TYR A 1 181 ? 4.901 -0.669 14.065 1.00 96.44 181 TYR A C 1
ATOM 1507 O O . TYR A 1 181 ? 3.698 -0.462 14.215 1.00 96.44 181 TYR A O 1
ATOM 1515 N N . LYS A 1 182 ? 5.831 -0.091 14.827 1.00 96.31 182 LYS A N 1
ATOM 1516 C CA . LYS A 1 182 ? 5.499 0.868 15.877 1.00 96.31 182 LYS A CA 1
ATOM 1517 C C . LYS A 1 182 ? 4.756 2.077 15.308 1.00 96.31 182 LYS A C 1
ATOM 1519 O O . LYS A 1 182 ? 3.696 2.418 15.825 1.00 96.31 182 LYS A O 1
ATOM 1524 N N . GLU A 1 183 ? 5.277 2.682 14.240 1.00 95.38 183 GLU A N 1
ATOM 1525 C CA . GLU A 1 183 ? 4.651 3.848 13.612 1.00 95.38 183 GLU A CA 1
ATOM 1526 C C . GLU A 1 183 ? 3.279 3.503 13.002 1.00 95.38 183 GLU A C 1
ATOM 1528 O O . GLU A 1 183 ? 2.324 4.254 13.182 1.00 95.38 183 GLU A O 1
ATOM 1533 N N . TYR A 1 184 ? 3.127 2.361 12.322 1.00 97.44 184 TYR A N 1
ATOM 1534 C CA . TYR A 1 184 ? 1.846 1.986 11.701 1.00 97.44 184 TYR A CA 1
ATOM 1535 C C . TYR A 1 184 ? 0.788 1.564 12.726 1.00 97.44 184 TYR A C 1
ATOM 1537 O O . TYR A 1 184 ? -0.370 1.965 12.608 1.00 97.44 184 TYR A O 1
ATOM 1545 N N . LEU A 1 185 ? 1.162 0.804 13.760 1.00 98.06 185 LEU A N 1
ATOM 1546 C CA . LEU A 1 185 ? 0.238 0.424 14.833 1.00 98.06 185 LEU A CA 1
ATOM 1547 C C . LEU A 1 185 ? -0.226 1.637 15.645 1.00 98.06 185 LEU A C 1
ATOM 1549 O O . LEU A 1 185 ? -1.379 1.669 16.073 1.00 98.06 185 LEU A O 1
ATOM 1553 N N . GLU A 1 186 ? 0.623 2.655 15.813 1.00 98.25 186 GLU A N 1
ATOM 1554 C CA . GLU A 1 186 ? 0.209 3.934 16.395 1.00 98.25 186 GLU A CA 1
ATOM 1555 C C . GLU A 1 186 ? -0.914 4.579 15.569 1.00 98.25 186 GLU A C 1
ATOM 1557 O O . GLU A 1 186 ? -1.923 5.008 16.126 1.00 98.25 186 GLU A O 1
ATOM 1562 N N . GLN A 1 187 ? -0.804 4.573 14.239 1.00 98.25 187 GLN A N 1
ATOM 1563 C CA . GLN A 1 187 ? -1.837 5.124 13.356 1.00 98.25 187 GLN A CA 1
ATOM 1564 C C . GLN A 1 187 ? -3.141 4.315 13.386 1.00 98.25 187 GLN A C 1
ATOM 1566 O O . GLN A 1 187 ? -4.224 4.903 13.354 1.00 98.25 187 GLN A O 1
ATOM 1571 N N . VAL A 1 188 ? -3.059 2.988 13.525 1.00 98.19 188 VAL A N 1
ATOM 1572 C CA . VAL A 1 188 ? -4.235 2.124 13.737 1.00 98.19 188 VAL A CA 1
ATOM 1573 C C . VAL A 1 188 ? -4.912 2.437 15.068 1.00 98.19 188 VAL A C 1
ATOM 1575 O O . VAL A 1 188 ? -6.129 2.614 15.112 1.00 98.19 188 VAL A O 1
ATOM 1578 N N . LEU A 1 189 ? -4.138 2.564 16.148 1.00 98.25 189 LEU A N 1
ATOM 1579 C CA . LEU A 1 189 ? -4.662 2.925 17.463 1.00 98.25 189 LEU A CA 1
ATOM 1580 C C . LEU A 1 189 ? -5.343 4.298 17.436 1.00 98.25 189 LEU A C 1
ATOM 1582 O O . LEU A 1 189 ? -6.423 4.464 18.000 1.00 98.25 189 LEU A O 1
ATOM 1586 N N . LEU A 1 190 ? -4.741 5.276 16.758 1.00 98.31 190 LEU A N 1
ATOM 1587 C CA . LEU A 1 190 ? -5.343 6.593 16.568 1.00 98.31 190 LEU A CA 1
ATOM 1588 C C . LEU A 1 190 ? -6.663 6.511 15.787 1.00 98.31 190 LEU A C 1
ATOM 1590 O O . LEU A 1 190 ? -7.623 7.162 16.182 1.00 98.31 190 LEU A O 1
ATOM 1594 N N . ALA A 1 191 ? -6.756 5.673 14.750 1.00 97.69 191 ALA A N 1
ATOM 1595 C CA . ALA A 1 191 ? -8.004 5.461 14.012 1.00 97.69 191 ALA A CA 1
ATOM 1596 C C . ALA A 1 191 ? -9.109 4.818 14.878 1.00 97.69 191 ALA A C 1
ATOM 1598 O O . ALA A 1 191 ? -10.272 5.213 14.793 1.00 97.69 191 ALA A O 1
ATOM 1599 N N . ILE A 1 192 ? -8.748 3.867 15.748 1.00 98.00 192 ILE A N 1
ATOM 1600 C CA . ILE A 1 192 ? -9.670 3.283 16.738 1.00 98.00 192 ILE A CA 1
ATOM 1601 C C . ILE A 1 192 ? -10.150 4.364 17.716 1.00 98.00 192 ILE A C 1
ATOM 1603 O O . ILE A 1 192 ? -11.343 4.454 18.007 1.00 98.00 192 ILE A O 1
ATOM 1607 N N . ASN A 1 193 ? -9.243 5.227 18.181 1.00 97.88 193 ASN A N 1
ATOM 1608 C CA . ASN A 1 193 ? -9.576 6.348 19.065 1.00 97.88 193 ASN A CA 1
ATOM 1609 C C . ASN A 1 193 ? -10.458 7.410 18.385 1.00 97.88 193 ASN A C 1
ATOM 1611 O O . ASN A 1 193 ? -11.217 8.091 19.072 1.00 97.88 193 ASN A O 1
ATOM 1615 N N . ASP A 1 194 ? -10.415 7.517 17.054 1.00 96.31 194 ASP A N 1
ATOM 1616 C CA . ASP A 1 194 ? -11.342 8.342 16.267 1.00 96.31 194 ASP A CA 1
ATOM 1617 C C . ASP A 1 194 ? -12.755 7.725 16.160 1.00 96.31 194 ASP A C 1
ATOM 1619 O O . ASP A 1 194 ? -13.648 8.318 15.554 1.00 96.31 194 ASP A O 1
ATOM 1623 N N . GLY A 1 195 ? -12.980 6.539 16.740 1.00 96.31 195 GLY A N 1
ATOM 1624 C CA . GLY A 1 195 ? -14.269 5.845 16.759 1.00 96.31 195 GLY A CA 1
ATOM 1625 C C . GLY A 1 195 ? -14.501 4.903 15.577 1.00 96.31 195 GLY A C 1
ATOM 1626 O O . GLY A 1 195 ? -15.622 4.427 15.395 1.00 96.31 195 GLY A O 1
ATOM 1627 N N . ILE A 1 196 ? -13.474 4.625 14.768 1.00 97.31 196 ILE A N 1
ATOM 1628 C CA . ILE A 1 196 ? -13.573 3.684 13.648 1.00 97.31 196 ILE A CA 1
ATOM 1629 C C . ILE A 1 196 ? -13.418 2.254 14.175 1.00 97.31 196 ILE A C 1
ATOM 1631 O O . ILE A 1 196 ? -12.493 1.955 14.929 1.00 97.31 196 ILE A O 1
ATOM 1635 N N . ASN A 1 197 ? -14.308 1.348 13.760 1.00 97.19 197 ASN A N 1
ATOM 1636 C CA . ASN A 1 197 ? -14.293 -0.045 14.206 1.00 97.19 197 ASN A CA 1
ATOM 1637 C C . ASN A 1 197 ? -13.218 -0.869 13.472 1.00 97.19 197 ASN A C 1
ATOM 1639 O O . ASN A 1 197 ? -13.522 -1.592 12.522 1.00 97.19 197 ASN A O 1
ATOM 1643 N N . VAL A 1 198 ? -11.957 -0.742 13.899 1.00 97.81 198 VAL A N 1
ATOM 1644 C CA . VAL A 1 198 ? -10.849 -1.599 13.444 1.00 97.81 198 VAL A CA 1
ATOM 1645 C C . VAL A 1 198 ? -10.658 -2.745 14.438 1.00 97.81 198 VAL A C 1
ATOM 1647 O O . VAL A 1 198 ? -10.312 -2.506 15.593 1.00 97.81 198 VAL A O 1
ATOM 1650 N N . THR A 1 199 ? -10.881 -3.986 14.006 1.00 96.94 199 THR A N 1
ATOM 1651 C CA . THR A 1 199 ? -10.946 -5.160 14.902 1.00 96.94 199 THR A CA 1
ATOM 1652 C C . THR A 1 199 ? -9.783 -6.131 14.746 1.00 96.94 199 THR A C 1
ATOM 1654 O O . THR A 1 199 ? -9.590 -6.999 15.598 1.00 96.94 199 THR A O 1
ATOM 1657 N N . GLY A 1 200 ? -8.977 -5.987 13.693 1.00 95.19 200 GLY A N 1
ATOM 1658 C CA . GLY A 1 200 ? -7.857 -6.885 13.440 1.00 95.19 200 GLY A CA 1
ATOM 1659 C C . GLY A 1 200 ? -6.719 -6.242 12.660 1.00 95.19 200 GLY A C 1
ATOM 1660 O O . GLY A 1 200 ? -6.919 -5.321 11.866 1.00 95.19 200 GLY A O 1
ATOM 1661 N N . TYR A 1 201 ? -5.520 -6.767 12.899 1.00 97.62 201 TYR A N 1
ATOM 1662 C CA . TYR A 1 201 ? -4.284 -6.391 12.226 1.00 97.62 201 TYR A CA 1
ATOM 1663 C C . TYR A 1 201 ? -3.395 -7.626 12.081 1.00 97.62 201 TYR A C 1
ATOM 1665 O O . TYR A 1 201 ? -3.101 -8.296 13.074 1.00 97.62 201 TYR A O 1
ATOM 1673 N N . THR A 1 202 ? -2.947 -7.915 10.865 1.00 96.56 202 THR A N 1
ATOM 1674 C CA . THR A 1 202 ? -2.030 -9.019 10.572 1.00 96.56 202 THR A CA 1
ATOM 1675 C C . THR A 1 202 ? -0.755 -8.500 9.919 1.00 96.56 202 THR A C 1
ATOM 1677 O O . THR A 1 202 ? -0.759 -7.915 8.835 1.00 96.56 202 THR A O 1
ATOM 1680 N N . ALA A 1 203 ? 0.354 -8.727 10.622 1.00 95.62 203 ALA A N 1
ATOM 1681 C CA . ALA A 1 203 ? 1.694 -8.395 10.171 1.00 95.62 203 ALA A CA 1
ATOM 1682 C C . ALA A 1 203 ? 2.100 -9.292 8.993 1.00 95.62 203 ALA A C 1
ATOM 1684 O O . ALA A 1 203 ? 2.028 -10.521 9.083 1.00 95.62 203 ALA A O 1
ATOM 1685 N N . TRP A 1 204 ? 2.554 -8.673 7.905 1.00 93.06 204 TRP A N 1
ATOM 1686 C CA . TRP A 1 204 ? 3.206 -9.360 6.801 1.00 93.06 204 TRP A CA 1
ATOM 1687 C C . TRP A 1 204 ? 4.724 -9.334 7.033 1.00 93.06 204 TRP A C 1
ATOM 1689 O O . TRP A 1 204 ? 5.374 -8.299 6.929 1.00 93.06 204 TRP A O 1
ATOM 1699 N N . THR A 1 205 ? 5.356 -10.436 7.398 1.00 90.62 205 THR A N 1
ATOM 1700 C CA . THR A 1 205 ? 4.874 -11.818 7.348 1.00 90.62 205 THR A CA 1
ATOM 1701 C C . THR A 1 205 ? 5.319 -12.586 8.585 1.00 90.62 205 THR A C 1
ATOM 1703 O O . THR A 1 205 ? 6.187 -12.138 9.332 1.00 90.62 205 THR A O 1
ATOM 1706 N N . LEU A 1 206 ? 4.697 -13.743 8.819 1.00 90.94 206 LEU A N 1
ATOM 1707 C CA . LEU A 1 206 ? 5.049 -14.636 9.920 1.00 90.94 206 LEU A CA 1
ATOM 1708 C C . LEU A 1 206 ? 6.490 -15.161 9.795 1.00 90.94 206 LEU A C 1
ATOM 1710 O O . LEU A 1 206 ? 7.141 -15.411 10.806 1.00 90.94 206 LEU A O 1
ATOM 1714 N N . MET A 1 207 ? 6.966 -15.354 8.565 1.00 90.88 207 MET A N 1
ATOM 1715 C CA . MET A 1 207 ? 8.306 -15.847 8.252 1.00 90.88 207 MET A CA 1
ATOM 1716 C C . MET A 1 207 ? 8.764 -15.346 6.888 1.00 90.88 207 MET A C 1
ATOM 1718 O O . MET A 1 207 ? 7.928 -15.106 6.014 1.00 90.88 207 MET A O 1
ATOM 1722 N N . ASP A 1 208 ? 10.080 -15.256 6.698 1.00 90.06 208 ASP A N 1
ATOM 1723 C CA . ASP A 1 208 ? 10.681 -14.946 5.401 1.00 90.06 208 ASP A CA 1
ATOM 1724 C C . ASP A 1 208 ? 10.103 -15.856 4.313 1.00 90.06 208 ASP A C 1
ATOM 1726 O O . ASP A 1 208 ? 9.907 -17.062 4.507 1.00 90.06 208 ASP A O 1
ATOM 1730 N N . ASN A 1 209 ? 9.786 -15.270 3.165 1.00 90.06 209 ASN A N 1
ATOM 1731 C CA . ASN A 1 209 ? 9.148 -15.980 2.070 1.00 90.06 209 ASN A CA 1
ATOM 1732 C C . ASN A 1 209 ? 9.691 -15.513 0.716 1.00 90.06 209 ASN A C 1
ATOM 1734 O O . ASN A 1 209 ? 10.527 -14.620 0.636 1.00 90.06 209 ASN A O 1
ATOM 1738 N N . PHE A 1 210 ? 9.235 -16.179 -0.341 1.00 90.38 210 PHE A N 1
ATOM 1739 C CA . PHE A 1 210 ? 9.574 -15.830 -1.711 1.00 90.38 210 PHE A CA 1
ATOM 1740 C C . PHE A 1 210 ? 8.693 -14.665 -2.192 1.00 90.38 210 PHE A C 1
ATOM 1742 O O . PHE A 1 210 ? 7.516 -14.861 -2.502 1.00 90.38 210 PHE A O 1
ATOM 1749 N N . GLU A 1 211 ? 9.278 -13.476 -2.315 1.00 86.56 211 GLU A N 1
ATOM 1750 C CA . GLU A 1 211 ? 8.598 -12.223 -2.657 1.00 86.56 211 GLU A CA 1
ATOM 1751 C C . GLU A 1 211 ? 8.412 -12.073 -4.177 1.00 86.56 211 GLU A C 1
ATOM 1753 O O . GLU A 1 211 ? 8.876 -11.126 -4.809 1.00 86.56 211 GLU A O 1
ATOM 1758 N N . TRP A 1 212 ? 7.743 -13.035 -4.813 1.00 88.19 212 TRP A N 1
ATOM 1759 C CA . TRP A 1 212 ? 7.383 -12.998 -6.237 1.00 88.19 212 TRP A CA 1
ATOM 1760 C C . TRP A 1 212 ? 8.570 -12.694 -7.175 1.00 88.19 212 TRP A C 1
ATOM 1762 O O . TRP A 1 212 ? 9.469 -13.510 -7.350 1.00 88.19 212 TRP A O 1
ATOM 1772 N N . LEU A 1 213 ? 8.568 -11.525 -7.825 1.00 82.81 213 LEU A N 1
ATOM 1773 C CA . LEU A 1 213 ? 9.653 -11.075 -8.700 1.00 82.81 213 LEU A CA 1
ATOM 1774 C C . LEU A 1 213 ? 10.904 -10.641 -7.918 1.00 82.81 213 LEU A C 1
ATOM 1776 O O . LEU A 1 213 ? 11.972 -10.529 -8.515 1.00 82.81 213 LEU A O 1
ATOM 1780 N N . GLY A 1 214 ? 10.761 -10.379 -6.618 1.00 73.31 214 GLY A N 1
ATOM 1781 C CA . GLY A 1 214 ? 11.828 -10.037 -5.681 1.00 73.31 214 GLY A CA 1
ATOM 1782 C C . GLY A 1 214 ? 12.656 -11.236 -5.223 1.00 73.31 214 GLY A C 1
ATOM 1783 O O . GLY A 1 214 ? 13.813 -11.051 -4.870 1.00 73.31 214 GLY A O 1
ATOM 1784 N N . GLY A 1 215 ? 12.126 -12.459 -5.318 1.00 84.81 215 GLY A N 1
ATOM 1785 C CA . GLY A 1 215 ? 12.861 -13.659 -4.921 1.00 84.81 215 GLY A CA 1
ATOM 1786 C C . GLY A 1 215 ? 12.995 -13.805 -3.403 1.00 84.81 215 GLY A C 1
ATOM 1787 O O . GLY A 1 215 ? 12.038 -13.534 -2.684 1.00 84.81 215 GLY A O 1
ATOM 1788 N N . TYR A 1 216 ? 14.156 -14.284 -2.950 1.00 80.94 216 TYR A N 1
ATOM 1789 C CA . TYR A 1 216 ? 14.552 -14.313 -1.538 1.00 80.94 216 TYR A CA 1
ATOM 1790 C C . TYR A 1 216 ? 15.558 -13.200 -1.272 1.00 80.94 216 TYR A C 1
ATOM 1792 O O . TYR A 1 216 ? 16.443 -13.022 -2.146 1.00 80.94 216 TYR A O 1
#

pLDDT: mean 77.02, std 17.88, range [29.28, 98.31]

InterPro domains:
  IPR001360 Glycoside hydrolase family 1 [PF00232] (127-216)
  IPR001360 Glycoside hydrolase family 1 [PR00131] (158-166)
  IPR001360 Glycoside hydrolase family 1 [PR00131] (174-185)
  IPR001360 Glycoside hydrolase family 1 [PR00131] (195-212)
  IPR001360 Glycoside hydrolase family 1 [PTHR10353] (125-216)
  IPR017853 Glycoside hydrolase superfamily [SSF51445] (136-216)

Secondary structure (DSSP, 8-state):
------TT--------SPPPPHHHHHHHHHHT-SS--S------HHHHH--SS---------S-SSTTS--GGG--EEEE-TTS-EEEESSTTSPPEEP----------------SSSSPPPPPHHHHHHHHHS-S--HHHHHHHHHHHHHHHT-S-EEEEEE-----S-SS--HHHHHHHHHHHHHHHHHHHTT--EEEEEES-SS----GGG--

Organism: Spodoptera exigua (NCBI:txid7107)

Radius of gyration: 25.84 Å; chains: 1; bounding box: 46×60×65 Å

Foldseek 3Di:
DDPDPDPPPPDPDPDPDDDDDPVVVVVVVVVVPPDDPDDDDDDDVVNVVPCVQVPPQPPDQAQDDDVVDGGPVQWPDWDADPNRWIWTDSDPPDDTHTRDGPDDPDDPDPPDPPPPDPDPDDDDPVVVVVVPVVDPDDLLVLLVVLVCCCVVPVDPEDAAPEDFDDDPDDDDPCVPRVVRCVSNVVSVVVSVVVVRHYDYYDYPDPDDDQPVVNGD